Protein AF-A0AA90JY90-F1 (afdb_monomer)

Nearest PDB structures (foldseek):
  8kea-assembly1_f  TM=6.379E-01  e=4.556E-07  unclassified Caudoviricetes
  8v3w-assembly1_N  TM=5.227E-01  e=5.062E-05  Clostridioides difficile
  2n8q-assembly1_A  TM=4.023E-01  e=2.568E+00  Chlamydomonas reinhardtii

Radius of gyration: 28.31 Å; Cα contacts (8 Å, |Δi|>4): 222; chains: 1; bounding box: 69×32×90 Å

Mean predicted aligned error: 8.65 Å

pLDDT: mean 86.58, std 12.92, range [32.75, 97.12]

InterPro domains:
  IPR006521 Tail protein I [PF09684] (36-135)
  IPR011748 Uncharacterised protein family, phage tail-like [TIGR02242] (18-120)

Foldseek 3Di:
DDLDQDPPQFAPDQVLVVDDPVRNPPPVSNVVSRVVRSVCRSVRVCVVCVVLLVQLVRRDLVSLCVLCVVLVNNQFDDDDSQLSSQCSVCSVVLVVQFQHPVSLQVSCCSNPVKHKDKDAQDDDDDDPDPPDDDDPDTQLEIEIEIEHHPDPGDDPVRSVSSCVVRHDPSGHYDYDYDHDDDDPDPDPPDDD

Sequence (192 aa):
MSRQAVPGLPTRHPIGSLLPALYADDDLAQRLTAGLDTVLAPVFATLDSLPAYFDPRLAPADFVDWLAAWVGMDTAPRGPDDLRRATVLRALELYRWRGTRRGIADRLRLTLGVGVRITDCGGASWSASSRAPLAPAPSRELLVRVWPDRVAAVDEAAVRTVVAASCPVHLGWRVEVLTGPPTVDAGPEGSR

Solvent-accessible surface area (backbone atoms only — not comparable to full-atom values): 11564 Å² total; per-residue (Å²): 125,80,98,61,78,61,88,88,50,76,46,95,72,54,52,42,82,72,44,59,76,91,45,50,82,34,67,67,54,35,54,54,30,51,55,49,30,58,72,44,18,53,56,52,54,49,58,75,45,42,69,43,59,77,34,52,92,66,26,47,74,72,52,42,52,54,50,17,50,76,67,72,62,61,69,49,73,91,55,59,68,69,33,51,31,53,34,54,73,40,38,68,66,43,58,78,31,56,57,36,76,64,20,47,45,52,46,44,32,39,53,63,32,33,40,71,49,76,49,69,49,74,75,88,84,87,71,96,53,98,78,61,81,80,75,79,80,57,56,63,45,35,41,39,37,35,18,48,62,78,38,95,68,74,58,64,69,45,51,50,43,49,47,63,77,34,52,52,92,88,52,47,72,50,80,46,84,42,95,45,84,82,74,88,71,87,65,84,80,75,85,126

Secondary structure (DSSP, 8-state):
---SPPTTPPPSS-GGGGS-HHHHT-HHHHHHHHHHHHHHHHHHHHHHTHHHHSSTTTS-HHHHHHHHHHTT---S----HHHHHHHHHTHHHHHHTTTSHHHHHHHHHHHH-EEEEEEE-------SSTTPPPPPPPP-EEEEEEEESSSSS--HHHHHHHHHHHS-TT-EEEEEE-SSPPPS--------

Organism: NCBI:txid2705255

Structure (mmCIF, N/CA/C/O backbone):
data_AF-A0AA90JY90-F1
#
_entry.id   AF-A0AA90JY90-F1
#
loop_
_atom_site.group_PDB
_atom_site.id
_atom_site.type_symbol
_atom_site.label_atom_id
_atom_site.label_alt_id
_atom_site.label_comp_id
_atom_site.label_asym_id
_atom_site.label_entity_id
_atom_site.label_seq_id
_atom_site.pdbx_PDB_ins_code
_atom_site.Cartn_x
_atom_site.Cartn_y
_atom_site.Cartn_z
_atom_site.occupancy
_atom_site.B_iso_or_equiv
_atom_site.auth_seq_id
_atom_site.auth_comp_id
_atom_site.auth_asym_id
_atom_site.auth_atom_id
_atom_site.pdbx_PDB_model_num
ATOM 1 N N . MET A 1 1 ? 13.264 -6.530 -9.856 1.00 50.84 1 MET A N 1
ATOM 2 C CA . MET A 1 1 ? 13.788 -6.164 -11.188 1.00 50.84 1 MET A CA 1
ATOM 3 C C . MET A 1 1 ? 14.941 -5.202 -10.993 1.00 50.84 1 MET A C 1
ATOM 5 O O . MET A 1 1 ? 14.758 -4.218 -10.286 1.00 50.84 1 MET A O 1
ATOM 9 N N . SER A 1 2 ? 16.121 -5.489 -11.541 1.00 56.31 2 SER A N 1
ATOM 10 C CA . SER A 1 2 ? 17.198 -4.500 -11.575 1.00 56.31 2 SER A CA 1
ATOM 11 C C . SER A 1 2 ? 16.852 -3.451 -12.635 1.00 56.31 2 SER A C 1
ATOM 13 O O . SER A 1 2 ? 16.492 -3.789 -13.758 1.00 56.31 2 SER A O 1
ATOM 15 N N . ARG A 1 3 ? 16.946 -2.164 -12.288 1.00 66.62 3 ARG A N 1
ATOM 16 C CA . ARG A 1 3 ? 16.862 -1.044 -13.247 1.00 66.62 3 ARG A CA 1
ATOM 17 C C . ARG A 1 3 ? 18.196 -0.877 -13.984 1.00 66.62 3 ARG A C 1
ATOM 19 O O . ARG A 1 3 ? 18.736 0.219 -14.067 1.00 66.62 3 ARG A O 1
ATOM 26 N N . GLN A 1 4 ? 18.797 -1.991 -14.385 1.00 71.88 4 GLN A N 1
ATOM 27 C CA . GLN A 1 4 ? 20.117 -2.032 -14.999 1.00 71.88 4 GLN A CA 1
ATOM 28 C C . GLN A 1 4 ? 19.982 -2.259 -16.498 1.00 71.88 4 GLN A C 1
ATOM 30 O O . GLN A 1 4 ? 19.031 -2.893 -16.957 1.00 71.88 4 GLN A O 1
ATOM 35 N N . ALA A 1 5 ? 20.953 -1.746 -17.252 1.00 73.38 5 ALA A N 1
ATOM 36 C CA . ALA A 1 5 ? 21.060 -2.039 -18.669 1.00 73.38 5 ALA A CA 1
ATOM 37 C C . ALA A 1 5 ? 21.223 -3.551 -18.868 1.00 73.38 5 ALA A C 1
ATOM 39 O O . ALA A 1 5 ? 22.043 -4.191 -18.207 1.00 73.38 5 ALA A O 1
ATOM 40 N N . VAL A 1 6 ? 20.440 -4.109 -19.786 1.00 80.88 6 VAL A N 1
ATOM 41 C CA . VAL A 1 6 ? 20.585 -5.496 -20.226 1.00 80.88 6 VAL A CA 1
ATOM 42 C C . VAL A 1 6 ? 21.517 -5.485 -21.440 1.00 80.88 6 VAL A C 1
ATOM 44 O O . VAL A 1 6 ? 21.169 -4.860 -22.446 1.00 80.88 6 VAL A O 1
ATOM 47 N N . PRO A 1 7 ? 22.706 -6.117 -21.368 1.00 82.38 7 PRO A N 1
ATOM 48 C CA . PRO A 1 7 ? 23.642 -6.132 -22.486 1.00 82.38 7 PRO A CA 1
ATOM 49 C C . PRO A 1 7 ? 22.993 -6.697 -23.752 1.00 82.38 7 PRO A C 1
ATOM 51 O O . PRO A 1 7 ? 22.373 -7.758 -23.715 1.00 82.38 7 PRO A O 1
ATOM 54 N N . GLY A 1 8 ? 23.140 -5.979 -24.867 1.00 83.00 8 GLY A N 1
ATOM 55 C CA . GLY A 1 8 ? 22.608 -6.402 -26.163 1.00 83.00 8 GLY A CA 1
ATOM 56 C C . GLY A 1 8 ? 21.087 -6.298 -26.311 1.00 83.00 8 GLY A C 1
ATOM 57 O O . GLY A 1 8 ? 20.553 -6.863 -27.260 1.00 83.00 8 GLY A O 1
ATOM 58 N N . LEU A 1 9 ? 20.380 -5.603 -25.410 1.00 82.56 9 LEU A N 1
ATOM 59 C CA . LEU A 1 9 ? 18.942 -5.375 -25.554 1.00 82.56 9 LEU A CA 1
ATOM 60 C C . LEU A 1 9 ? 18.662 -4.463 -26.764 1.00 82.56 9 LEU A C 1
ATOM 62 O O . LEU A 1 9 ? 19.073 -3.300 -26.742 1.00 82.56 9 LEU A O 1
ATOM 66 N N . PRO A 1 10 ? 17.952 -4.943 -27.800 1.00 82.38 10 PRO A N 1
ATOM 67 C CA . PRO A 1 10 ? 17.596 -4.101 -28.931 1.00 82.38 10 PRO A CA 1
ATOM 68 C C . PRO A 1 10 ? 16.500 -3.103 -28.541 1.00 82.38 10 PRO A C 1
ATOM 70 O O . PRO A 1 10 ? 15.573 -3.429 -27.795 1.00 82.38 10 PRO A O 1
ATOM 73 N N . THR A 1 11 ? 16.576 -1.889 -29.086 1.00 87.25 11 THR A N 1
ATOM 74 C CA . THR A 1 11 ? 15.467 -0.930 -29.012 1.00 87.25 11 THR A CA 1
ATOM 75 C C . THR A 1 11 ? 14.295 -1.405 -29.878 1.00 87.25 11 THR A C 1
ATOM 77 O O . THR A 1 11 ? 14.495 -1.948 -30.965 1.00 87.25 11 THR A O 1
ATOM 80 N N . ARG A 1 12 ? 13.053 -1.171 -29.432 1.00 86.19 12 ARG A N 1
ATOM 81 C CA . ARG A 1 12 ? 11.860 -1.338 -30.288 1.00 86.19 12 ARG A CA 1
ATOM 82 C C . ARG A 1 12 ? 11.696 -0.204 -31.299 1.00 86.19 12 ARG A C 1
ATOM 84 O O . ARG A 1 12 ? 10.928 -0.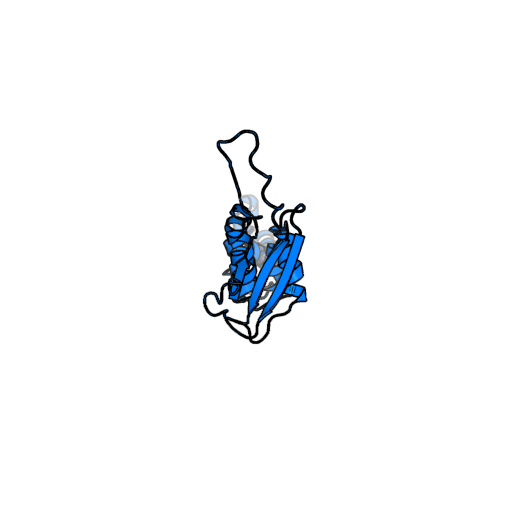342 -32.246 1.00 86.19 12 ARG A O 1
ATOM 91 N N . HIS A 1 13 ? 12.385 0.912 -31.077 1.00 89.31 13 HIS A N 1
ATOM 92 C CA . HIS A 1 13 ? 12.256 2.141 -31.850 1.00 89.31 13 HIS A CA 1
ATOM 93 C C . HIS A 1 13 ? 13.625 2.536 -32.423 1.00 89.31 13 HIS A C 1
ATOM 95 O O . HIS A 1 13 ? 14.255 3.443 -31.880 1.00 89.31 13 HIS A O 1
ATOM 101 N N . PRO A 1 14 ? 14.125 1.834 -33.459 1.00 92.00 14 PRO A N 1
ATOM 102 C CA . PRO A 1 14 ? 15.426 2.135 -34.047 1.00 92.00 14 PRO A CA 1
ATOM 103 C C . PRO A 1 14 ? 15.390 3.463 -34.803 1.00 92.00 14 PRO A C 1
ATOM 105 O O . PRO A 1 14 ? 14.613 3.624 -35.753 1.00 92.00 14 PRO A O 1
ATOM 108 N N . ILE A 1 15 ? 16.258 4.399 -34.414 1.00 94.25 15 ILE A N 1
ATOM 109 C CA . ILE A 1 15 ? 16.302 5.752 -34.988 1.00 94.25 15 ILE A CA 1
ATOM 110 C C . ILE A 1 15 ? 16.629 5.704 -36.484 1.00 94.25 15 ILE A C 1
ATOM 112 O O . ILE A 1 15 ? 16.052 6.470 -37.252 1.00 94.25 15 ILE A O 1
ATOM 116 N N . GLY A 1 16 ? 17.491 4.778 -36.915 1.00 94.06 16 GLY A N 1
ATOM 117 C CA . GLY A 1 16 ? 17.920 4.654 -38.313 1.00 94.06 16 GLY A CA 1
ATOM 118 C C . GLY A 1 16 ? 16.767 4.510 -39.316 1.00 94.06 16 GLY A C 1
ATOM 119 O O . GLY A 1 16 ? 16.817 5.084 -40.401 1.00 94.06 16 GLY A O 1
ATOM 120 N N . SER A 1 17 ? 15.688 3.816 -38.929 1.00 91.50 17 SER A N 1
ATOM 121 C CA . SER A 1 17 ? 14.477 3.648 -39.756 1.00 91.50 17 SER A CA 1
ATOM 122 C C . SER A 1 17 ? 13.549 4.868 -39.784 1.00 91.50 17 SER A C 1
ATOM 124 O O . SER A 1 17 ? 12.633 4.931 -40.600 1.00 91.50 17 SER A O 1
ATOM 126 N N . LEU A 1 18 ? 13.770 5.826 -38.882 1.00 94.12 18 LEU A N 1
ATOM 127 C CA . LEU A 1 18 ? 12.991 7.058 -38.753 1.00 94.12 18 LEU A CA 1
ATOM 128 C C . LEU A 1 18 ? 13.678 8.246 -39.443 1.00 94.12 18 LEU A C 1
ATOM 130 O O . LEU A 1 18 ? 13.146 9.358 -39.431 1.00 94.12 18 LEU A O 1
ATOM 134 N N . LEU A 1 19 ? 14.865 8.033 -40.017 1.00 95.00 19 LEU A N 1
ATOM 135 C CA . LEU A 1 19 ? 15.603 9.073 -40.715 1.00 95.00 19 LEU A CA 1
ATOM 136 C C . LEU A 1 19 ? 14.932 9.434 -42.053 1.00 95.00 19 LEU A C 1
ATOM 138 O O . LEU A 1 19 ? 14.352 8.574 -42.719 1.00 95.00 19 LEU A O 1
ATOM 142 N N . PRO A 1 20 ? 15.041 10.698 -42.497 1.00 95.50 20 PRO A N 1
ATOM 143 C CA . PRO A 1 20 ? 14.672 11.080 -43.855 1.00 95.50 20 PRO A CA 1
ATOM 144 C C . PRO A 1 20 ? 15.408 10.240 -44.906 1.00 95.50 20 PRO A C 1
ATOM 146 O O . PRO A 1 20 ? 16.553 9.848 -44.691 1.00 95.50 20 PRO A O 1
ATOM 149 N N . ALA A 1 21 ? 14.794 10.059 -46.080 1.00 92.88 21 ALA A N 1
ATOM 150 C CA . ALA A 1 21 ? 15.332 9.216 -47.156 1.00 92.88 21 ALA A CA 1
ATOM 151 C C . ALA A 1 21 ? 16.790 9.543 -47.541 1.00 92.88 21 ALA A C 1
ATOM 153 O O . ALA A 1 21 ? 17.552 8.637 -47.849 1.00 92.88 21 ALA A O 1
ATOM 154 N N . LEU A 1 22 ? 17.201 10.816 -47.450 1.00 93.19 22 LEU A N 1
ATOM 155 C CA . LEU A 1 22 ? 18.579 11.252 -47.714 1.00 93.19 22 LEU A CA 1
ATOM 156 C C . LEU A 1 22 ? 19.628 10.557 -46.824 1.00 93.19 22 LEU A C 1
ATOM 158 O O . LEU A 1 22 ? 20.765 10.393 -47.249 1.00 93.19 22 LEU A O 1
ATOM 162 N N . TYR A 1 23 ? 19.257 10.175 -45.602 1.00 93.31 23 TYR A N 1
ATOM 163 C CA . TYR A 1 23 ? 20.148 9.556 -44.616 1.00 93.31 23 TYR A CA 1
ATOM 164 C C . TYR A 1 23 ? 19.846 8.072 -44.384 1.00 93.31 23 TYR A C 1
ATOM 166 O O . TYR A 1 23 ? 20.576 7.409 -43.654 1.00 93.31 23 TYR A O 1
ATOM 174 N N . ALA A 1 24 ? 18.769 7.547 -44.974 1.00 90.00 24 ALA A N 1
ATOM 175 C CA . ALA A 1 24 ? 18.341 6.169 -44.761 1.00 90.00 24 ALA A CA 1
ATOM 176 C C . ALA A 1 24 ? 19.374 5.161 -45.295 1.00 90.00 24 ALA A C 1
ATOM 178 O O . ALA A 1 24 ? 19.652 4.172 -44.621 1.00 90.00 24 ALA A O 1
ATOM 179 N N . ASP A 1 25 ? 19.996 5.463 -46.437 1.00 89.44 25 ASP A N 1
ATOM 180 C CA . ASP A 1 25 ? 20.988 4.598 -47.090 1.00 89.44 25 ASP A CA 1
ATOM 181 C C . ASP A 1 25 ? 22.449 4.934 -46.710 1.00 89.44 25 ASP A C 1
ATOM 183 O O . ASP A 1 25 ? 23.382 4.313 -47.220 1.00 89.44 25 ASP A O 1
ATOM 187 N N . ASP A 1 26 ? 22.680 5.915 -45.826 1.00 96.38 26 ASP A N 1
ATOM 188 C CA . ASP A 1 26 ? 24.030 6.334 -45.422 1.00 96.38 26 ASP A CA 1
ATOM 189 C C . ASP A 1 26 ? 24.583 5.458 -44.278 1.00 96.38 26 ASP A C 1
ATOM 191 O O . ASP A 1 26 ? 24.039 5.435 -43.171 1.00 96.38 26 ASP A O 1
ATOM 195 N N . ASP A 1 27 ? 25.693 4.746 -44.526 1.00 95.38 27 ASP A N 1
ATOM 196 C CA . ASP A 1 27 ? 26.309 3.820 -43.554 1.00 95.38 27 ASP A CA 1
ATOM 197 C C . ASP A 1 27 ? 26.730 4.513 -42.249 1.00 95.38 27 ASP A C 1
ATOM 199 O O . ASP A 1 27 ? 26.535 3.974 -41.154 1.00 95.38 27 ASP A O 1
ATOM 203 N N . LEU A 1 28 ? 27.292 5.722 -42.343 1.00 96.06 28 LEU A N 1
ATOM 204 C CA . LEU A 1 28 ? 27.747 6.460 -41.170 1.00 96.06 28 LEU A CA 1
ATOM 205 C C . LEU A 1 28 ? 26.553 6.883 -40.313 1.00 96.06 28 LEU A C 1
ATOM 207 O O . LEU A 1 28 ? 26.597 6.709 -39.093 1.00 96.06 28 LEU A O 1
ATOM 211 N N . ALA A 1 29 ? 25.496 7.404 -40.936 1.00 96.00 29 ALA A N 1
ATOM 212 C CA . ALA A 1 29 ? 24.265 7.785 -40.263 1.00 96.00 29 ALA A CA 1
ATOM 213 C C . ALA A 1 29 ? 23.645 6.580 -39.547 1.00 96.00 29 ALA A C 1
ATOM 215 O O . ALA A 1 29 ? 23.383 6.668 -38.347 1.00 96.00 29 ALA A O 1
ATOM 216 N N . GLN A 1 30 ? 23.514 5.438 -40.233 1.00 95.88 30 GLN A N 1
ATOM 217 C CA . GLN A 1 30 ? 22.957 4.213 -39.653 1.00 95.88 30 GLN A CA 1
ATOM 218 C C . GLN A 1 30 ? 23.772 3.725 -38.451 1.00 95.88 30 GLN A C 1
ATOM 220 O O . GLN A 1 30 ? 23.215 3.478 -37.376 1.00 95.88 30 GLN A O 1
ATOM 225 N N . ARG A 1 31 ? 25.102 3.646 -38.579 1.00 95.06 31 ARG A N 1
ATOM 226 C CA . ARG A 1 31 ? 25.986 3.203 -37.488 1.00 95.06 31 ARG A CA 1
ATOM 227 C C . ARG A 1 31 ? 26.003 4.172 -36.309 1.00 95.06 31 ARG A C 1
ATOM 229 O O . ARG A 1 31 ? 26.026 3.724 -35.162 1.00 95.06 31 ARG A O 1
ATOM 236 N N . LEU A 1 32 ? 25.967 5.480 -36.569 1.00 95.44 32 LEU A N 1
ATOM 237 C CA . LEU A 1 32 ? 25.854 6.500 -35.527 1.00 95.44 32 LEU A CA 1
ATOM 238 C C . LEU A 1 32 ? 24.542 6.330 -34.753 1.00 95.44 32 LEU A C 1
ATOM 240 O O . LEU A 1 32 ? 24.559 6.270 -33.522 1.00 95.44 32 LEU A O 1
ATOM 244 N N . THR A 1 33 ? 23.418 6.195 -35.460 1.00 95.62 33 THR A N 1
ATOM 245 C CA . THR A 1 33 ? 22.108 6.009 -34.826 1.00 95.62 33 THR A CA 1
ATOM 246 C C . THR A 1 33 ? 21.989 4.681 -34.088 1.00 95.62 33 THR A C 1
ATOM 248 O O . THR A 1 33 ? 21.433 4.665 -32.997 1.00 95.62 33 THR A O 1
ATOM 251 N N . ALA A 1 34 ? 22.605 3.603 -34.581 1.00 93.19 34 ALA A N 1
ATOM 252 C CA . ALA A 1 34 ? 22.647 2.318 -33.880 1.00 93.19 34 ALA A CA 1
ATOM 253 C C . ALA A 1 34 ? 23.408 2.402 -32.538 1.00 93.19 34 ALA A C 1
ATOM 255 O O . ALA A 1 34 ? 23.040 1.761 -31.547 1.00 93.19 34 ALA A O 1
ATOM 256 N N . GLY A 1 35 ? 24.455 3.233 -32.474 1.00 92.12 35 GLY A N 1
ATOM 257 C CA . GLY A 1 35 ? 25.134 3.555 -31.218 1.00 92.12 35 GLY A CA 1
ATOM 258 C C . GLY A 1 35 ? 24.208 4.265 -30.224 1.00 92.12 35 GLY A C 1
ATOM 259 O O . GLY A 1 35 ? 24.158 3.890 -29.052 1.00 92.12 35 GLY A O 1
ATOM 260 N N . LEU A 1 36 ? 23.424 5.242 -30.693 1.00 93.00 36 LEU A N 1
ATOM 261 C CA . LEU A 1 36 ? 22.425 5.940 -29.872 1.00 93.00 36 LEU A CA 1
ATOM 262 C C . LEU A 1 36 ? 21.295 5.006 -29.416 1.00 93.00 36 LEU A C 1
ATOM 264 O O . LEU A 1 36 ? 20.899 5.051 -28.253 1.00 93.00 36 LEU A O 1
ATOM 268 N N . ASP A 1 37 ? 20.830 4.120 -30.294 1.00 93.00 37 ASP A N 1
ATOM 269 C CA . ASP A 1 37 ? 19.815 3.108 -29.996 1.00 93.00 37 ASP A CA 1
ATOM 270 C C . ASP A 1 37 ? 20.250 2.196 -28.839 1.00 93.00 37 ASP A C 1
ATOM 272 O O . ASP A 1 37 ? 19.448 1.884 -27.958 1.00 93.00 37 ASP A O 1
ATOM 276 N N . THR A 1 38 ? 21.537 1.837 -28.780 1.00 90.50 38 THR A N 1
ATOM 277 C CA . THR A 1 38 ? 22.114 1.056 -27.672 1.00 90.50 38 THR A CA 1
ATOM 278 C C . THR A 1 38 ? 22.044 1.814 -26.341 1.00 90.50 38 THR A C 1
ATOM 280 O O . THR A 1 38 ? 21.735 1.228 -25.304 1.00 90.50 38 THR A O 1
ATOM 283 N N . VAL A 1 39 ? 22.303 3.126 -26.359 1.00 89.50 39 VAL A N 1
ATOM 284 C CA . VAL A 1 39 ? 22.248 3.985 -25.162 1.00 89.50 39 VAL A CA 1
ATOM 285 C C . VAL A 1 39 ? 20.806 4.215 -24.700 1.00 89.50 39 VAL A C 1
ATOM 287 O O . VAL A 1 39 ? 20.548 4.260 -23.497 1.00 89.50 39 VAL A O 1
ATOM 290 N N . LEU A 1 40 ? 19.859 4.347 -25.633 1.00 89.94 40 LEU A N 1
ATOM 291 C CA . LEU A 1 40 ? 18.451 4.630 -25.336 1.00 89.94 40 LEU A CA 1
ATOM 292 C C . LEU A 1 40 ? 17.620 3.382 -25.019 1.00 89.94 40 LEU A C 1
ATOM 294 O O . LEU A 1 40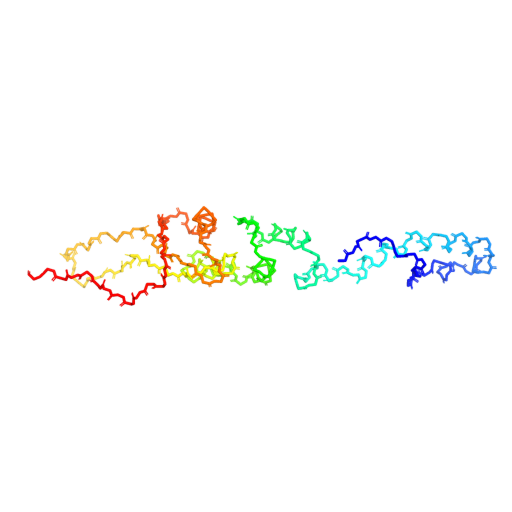 ? 16.595 3.502 -24.344 1.00 89.94 40 LEU A O 1
ATOM 298 N N . ALA A 1 41 ? 18.042 2.186 -25.442 1.00 89.44 41 ALA A N 1
ATOM 299 C CA . ALA A 1 41 ? 17.296 0.947 -25.214 1.00 89.44 41 ALA A CA 1
ATOM 300 C C . ALA A 1 41 ? 16.874 0.724 -23.741 1.00 89.44 41 ALA A C 1
ATOM 302 O O . ALA A 1 41 ? 15.707 0.393 -23.514 1.00 89.44 41 ALA A O 1
ATOM 303 N N . PRO A 1 42 ? 17.719 0.969 -22.713 1.00 87.75 42 PRO A N 1
ATOM 304 C CA . PRO A 1 42 ? 17.300 0.855 -21.312 1.00 87.75 42 PRO A CA 1
ATOM 305 C C . PRO A 1 42 ? 16.215 1.864 -20.900 1.00 87.75 42 PRO A C 1
ATOM 307 O O . PRO A 1 42 ? 15.379 1.556 -20.046 1.00 87.75 42 PRO A O 1
ATOM 310 N N . VAL A 1 43 ? 16.204 3.059 -21.504 1.00 89.00 43 VAL A N 1
ATOM 311 C CA . VAL A 1 43 ? 15.176 4.083 -21.253 1.00 89.00 43 VAL A CA 1
ATOM 312 C C . VAL A 1 43 ? 13.837 3.602 -21.797 1.00 89.00 43 VAL A C 1
ATOM 314 O O . VAL A 1 43 ? 12.861 3.569 -21.050 1.00 89.00 43 VAL A O 1
ATOM 317 N N . PHE A 1 44 ? 13.795 3.145 -23.052 1.00 90.12 44 PHE A N 1
ATOM 318 C CA . PHE A 1 44 ? 12.574 2.587 -23.640 1.00 90.12 44 PHE A CA 1
ATOM 319 C C . PHE A 1 44 ? 12.086 1.352 -22.888 1.00 90.12 44 PHE A C 1
ATOM 321 O O . PHE A 1 44 ? 10.905 1.262 -22.583 1.00 90.12 44 PHE A O 1
ATOM 328 N N . ALA A 1 45 ? 12.983 0.453 -22.477 1.00 88.19 45 ALA A N 1
ATOM 329 C CA . ALA A 1 45 ? 12.610 -0.703 -21.663 1.00 88.19 45 ALA A CA 1
ATOM 330 C C . ALA A 1 45 ? 11.984 -0.303 -20.313 1.00 88.19 45 ALA A C 1
ATOM 332 O O . ALA A 1 45 ? 11.043 -0.946 -19.841 1.00 88.19 45 ALA A O 1
ATOM 333 N N . THR A 1 46 ? 12.480 0.776 -19.698 1.00 87.12 46 THR A N 1
ATOM 334 C CA . THR A 1 46 ? 11.902 1.331 -18.465 1.00 87.12 46 THR A CA 1
ATOM 335 C C . THR A 1 46 ? 10.517 1.922 -18.722 1.00 87.12 46 THR A C 1
ATOM 337 O O . THR A 1 46 ? 9.599 1.657 -17.947 1.00 87.12 46 THR A O 1
ATOM 340 N N . LEU A 1 47 ? 10.348 2.678 -19.810 1.00 90.19 47 LEU A N 1
ATOM 341 C CA . LEU A 1 47 ? 9.064 3.271 -20.198 1.00 90.19 47 LEU A CA 1
ATOM 342 C C . LEU A 1 47 ? 8.022 2.205 -20.566 1.00 90.19 47 LEU A C 1
ATOM 344 O O . LEU A 1 47 ? 6.895 2.273 -20.084 1.00 90.19 47 LEU A O 1
ATOM 348 N N . ASP A 1 48 ? 8.411 1.176 -21.319 1.00 89.31 48 ASP A N 1
ATOM 349 C CA . ASP A 1 48 ? 7.566 0.021 -21.650 1.00 89.31 48 ASP A CA 1
ATOM 350 C C . ASP A 1 48 ? 7.103 -0.721 -20.388 1.00 89.31 48 ASP A C 1
ATOM 352 O O . ASP A 1 48 ? 6.000 -1.266 -20.333 1.00 89.31 48 ASP A O 1
ATOM 356 N N . SER A 1 49 ? 7.943 -0.729 -19.350 1.00 89.94 49 SER A N 1
ATOM 357 C CA . SER A 1 49 ? 7.643 -1.360 -18.062 1.00 89.94 49 SER A CA 1
ATOM 358 C C . SER A 1 49 ? 6.904 -0.434 -17.093 1.00 89.94 49 SER A C 1
ATOM 360 O O . SER A 1 49 ? 6.477 -0.889 -16.032 1.00 89.94 49 SER A O 1
ATOM 362 N N . LEU A 1 50 ? 6.738 0.852 -17.417 1.00 92.19 50 LEU A N 1
ATOM 363 C CA . LEU A 1 50 ? 6.194 1.860 -16.507 1.00 92.19 50 LEU A CA 1
ATOM 364 C C . LEU A 1 50 ? 4.802 1.502 -15.951 1.00 92.19 50 LEU A C 1
ATOM 366 O O . LEU A 1 50 ? 4.602 1.679 -14.749 1.00 92.19 50 LEU A O 1
ATOM 370 N N . PRO A 1 51 ? 3.853 0.933 -16.724 1.00 93.75 51 PRO A N 1
ATOM 371 C CA . PRO A 1 51 ? 2.570 0.505 -16.164 1.00 93.75 51 PRO A CA 1
ATOM 372 C C . PRO A 1 51 ? 2.709 -0.504 -15.013 1.00 93.75 51 PRO A C 1
ATOM 374 O O . PRO A 1 51 ? 1.941 -0.449 -14.055 1.00 93.75 51 PRO A O 1
ATOM 377 N N . ALA A 1 52 ? 3.721 -1.379 -15.050 1.00 93.31 52 ALA A N 1
ATOM 378 C CA . ALA A 1 52 ? 3.971 -2.357 -13.989 1.00 93.31 52 ALA A CA 1
ATOM 379 C C . ALA A 1 52 ? 4.458 -1.708 -12.683 1.00 93.31 52 ALA A C 1
ATOM 381 O O . ALA A 1 52 ? 4.252 -2.265 -11.607 1.00 93.31 52 ALA A O 1
ATOM 382 N N . TYR A 1 53 ? 5.059 -0.518 -12.751 1.00 91.94 53 TYR A N 1
ATOM 383 C CA . TYR A 1 53 ? 5.448 0.239 -11.563 1.00 91.94 53 TYR A CA 1
ATOM 384 C C . TYR A 1 53 ? 4.238 0.820 -10.825 1.00 91.94 53 TYR A C 1
ATOM 386 O O . TYR A 1 53 ? 4.305 0.977 -9.612 1.00 91.94 53 TYR A O 1
ATOM 394 N N . PHE A 1 54 ? 3.121 1.083 -11.512 1.00 92.62 54 PHE A N 1
ATOM 395 C CA . PHE A 1 54 ? 1.887 1.574 -10.888 1.00 92.62 54 PHE A CA 1
ATOM 396 C C . PHE A 1 54 ? 0.967 0.466 -10.360 1.00 92.62 54 PHE A C 1
ATOM 398 O O . PHE A 1 54 ? -0.015 0.772 -9.687 1.00 92.62 54 PHE A O 1
ATOM 405 N N . ASP A 1 55 ? 1.278 -0.807 -10.623 1.00 93.75 55 ASP A N 1
ATOM 406 C CA . ASP A 1 55 ? 0.593 -1.941 -10.006 1.00 93.75 55 ASP A CA 1
ATOM 407 C C . ASP A 1 55 ? 1.405 -2.451 -8.803 1.00 93.75 55 ASP A C 1
ATOM 409 O O . ASP A 1 55 ? 2.446 -3.088 -8.995 1.00 93.75 55 ASP A O 1
ATOM 413 N N . PRO A 1 56 ? 0.944 -2.259 -7.551 1.00 93.62 56 PRO A N 1
ATOM 414 C CA . PRO A 1 56 ? 1.652 -2.750 -6.373 1.00 93.62 56 PRO A CA 1
ATOM 415 C C . PRO A 1 56 ? 1.828 -4.271 -6.330 1.00 93.62 56 PRO A C 1
ATOM 417 O O . PRO A 1 56 ? 2.548 -4.750 -5.464 1.00 93.62 56 PRO A O 1
ATOM 420 N N . ARG A 1 57 ? 1.199 -5.060 -7.209 1.00 93.94 57 ARG A N 1
ATOM 421 C CA . ARG A 1 57 ? 1.466 -6.506 -7.339 1.00 93.94 57 ARG A CA 1
ATOM 422 C C . ARG A 1 57 ? 2.731 -6.803 -8.143 1.00 93.94 57 ARG A C 1
ATOM 424 O O . ARG A 1 57 ? 3.330 -7.853 -7.953 1.00 93.94 57 ARG A O 1
ATOM 431 N N . LEU A 1 58 ? 3.124 -5.892 -9.030 1.00 93.69 58 LEU A N 1
ATOM 432 C CA . LEU A 1 58 ? 4.238 -6.061 -9.968 1.00 93.69 58 LEU A CA 1
ATOM 433 C C . LEU A 1 58 ? 5.427 -5.155 -9.629 1.00 93.69 58 LEU A C 1
ATOM 435 O O . LEU A 1 58 ? 6.573 -5.487 -9.933 1.00 93.69 58 LEU A O 1
ATOM 439 N N . ALA A 1 59 ? 5.161 -4.025 -8.977 1.00 92.50 59 ALA A N 1
ATOM 440 C CA . ALA A 1 59 ? 6.161 -3.019 -8.673 1.00 92.50 59 ALA A CA 1
ATOM 441 C C . ALA A 1 59 ? 7.295 -3.566 -7.776 1.00 92.50 59 ALA A C 1
ATOM 443 O O . ALA A 1 59 ? 7.054 -4.361 -6.858 1.00 92.50 59 ALA A O 1
ATOM 444 N N . PRO A 1 60 ? 8.546 -3.120 -7.973 1.00 90.56 60 PRO A N 1
ATOM 445 C CA . PRO A 1 60 ? 9.631 -3.351 -7.022 1.00 90.56 60 PRO A CA 1
ATOM 446 C C . PRO A 1 60 ? 9.289 -2.859 -5.603 1.00 90.56 60 PRO A C 1
ATOM 448 O O . PRO A 1 60 ? 8.573 -1.873 -5.443 1.00 90.56 60 PRO A O 1
ATOM 451 N N . ALA A 1 61 ? 9.801 -3.534 -4.568 1.00 89.69 61 ALA A N 1
ATOM 452 C CA . ALA A 1 61 ? 9.439 -3.250 -3.173 1.00 89.69 61 ALA A CA 1
ATOM 453 C C . ALA A 1 61 ? 9.779 -1.815 -2.724 1.00 89.69 61 ALA A C 1
ATOM 455 O O . ALA A 1 61 ? 9.038 -1.233 -1.938 1.00 89.69 61 ALA A O 1
ATOM 456 N N . ASP A 1 62 ? 10.858 -1.227 -3.243 1.00 89.56 62 ASP A N 1
ATOM 457 C CA . ASP A 1 62 ? 11.231 0.174 -3.016 1.00 89.56 62 ASP A CA 1
ATOM 458 C C . ASP A 1 62 ? 10.234 1.150 -3.661 1.00 89.56 62 ASP A C 1
ATOM 460 O O . ASP A 1 62 ? 9.901 2.184 -3.087 1.00 89.56 62 ASP A O 1
ATOM 464 N N . PHE A 1 63 ? 9.704 0.808 -4.837 1.00 91.75 63 PHE A N 1
ATOM 465 C CA . PHE A 1 63 ? 8.714 1.638 -5.516 1.00 91.75 63 PHE A CA 1
ATOM 466 C C . PHE A 1 63 ? 7.334 1.552 -4.855 1.00 91.75 63 PHE A C 1
ATOM 468 O O . PHE A 1 63 ? 6.603 2.538 -4.832 1.00 91.75 63 PHE A O 1
ATOM 475 N N . VAL A 1 64 ? 6.991 0.407 -4.256 1.00 93.25 64 VAL A N 1
ATOM 476 C CA . VAL A 1 64 ? 5.780 0.275 -3.427 1.00 93.25 64 VAL A CA 1
ATOM 477 C C . VAL A 1 64 ? 5.822 1.239 -2.237 1.00 93.25 64 VAL A C 1
ATOM 479 O O . VAL A 1 64 ? 4.793 1.826 -1.917 1.00 93.25 64 VAL A O 1
ATOM 482 N N . ASP A 1 65 ? 6.989 1.458 -1.620 1.00 90.44 65 ASP A N 1
ATOM 483 C CA . ASP A 1 65 ? 7.137 2.460 -0.549 1.00 90.44 65 ASP A CA 1
ATOM 484 C C . ASP A 1 65 ? 6.893 3.882 -1.066 1.00 90.44 65 ASP A C 1
ATOM 486 O O . ASP A 1 65 ? 6.198 4.671 -0.423 1.00 90.44 65 ASP A O 1
ATOM 490 N N . TRP A 1 66 ? 7.410 4.203 -2.253 1.00 92.44 66 TRP A N 1
ATOM 491 C CA . TRP A 1 66 ? 7.150 5.495 -2.886 1.00 92.44 66 TRP A CA 1
ATOM 492 C C . TRP A 1 66 ? 5.659 5.688 -3.210 1.00 92.44 66 TRP A C 1
ATOM 494 O O . TRP A 1 66 ? 5.089 6.733 -2.895 1.00 92.44 66 TRP A O 1
ATOM 504 N N . LEU A 1 67 ? 4.997 4.661 -3.758 1.00 94.38 67 LEU A N 1
ATOM 505 C CA . LEU A 1 67 ? 3.551 4.680 -3.985 1.00 94.38 67 LEU A CA 1
ATOM 506 C C . LEU A 1 67 ? 2.776 4.856 -2.679 1.00 94.38 67 LEU A C 1
ATOM 508 O O . LEU A 1 67 ? 1.819 5.625 -2.648 1.00 94.38 67 LEU A O 1
ATOM 512 N N . ALA A 1 68 ? 3.186 4.178 -1.603 1.00 92.38 68 ALA A N 1
ATOM 513 C CA . ALA A 1 68 ? 2.550 4.294 -0.296 1.00 92.38 68 ALA A CA 1
ATOM 514 C C . ALA A 1 68 ? 2.582 5.736 0.222 1.00 92.38 68 ALA A C 1
ATOM 516 O O . ALA A 1 68 ? 1.549 6.223 0.675 1.00 92.38 68 ALA A O 1
ATOM 517 N N . ALA A 1 69 ? 3.711 6.438 0.093 1.00 92.50 69 ALA A N 1
ATOM 518 C CA . ALA A 1 69 ? 3.797 7.859 0.431 1.00 92.50 69 ALA A CA 1
ATOM 519 C C . ALA A 1 69 ? 2.872 8.712 -0.451 1.00 92.50 69 ALA A C 1
ATOM 521 O O . ALA A 1 69 ? 2.163 9.584 0.049 1.00 92.50 69 ALA A O 1
ATOM 522 N N . TRP A 1 70 ? 2.803 8.416 -1.753 1.00 93.00 70 TRP A N 1
ATOM 523 C CA . TRP A 1 70 ? 1.937 9.141 -2.686 1.00 93.00 70 TRP A CA 1
ATOM 524 C C . TRP A 1 70 ? 0.449 9.017 -2.334 1.00 93.00 70 TRP A C 1
ATOM 526 O O . TRP A 1 70 ? -0.308 9.979 -2.454 1.00 93.00 70 TRP A O 1
ATOM 536 N N . VAL A 1 71 ? 0.034 7.848 -1.839 1.00 92.00 71 VAL A N 1
ATOM 537 C CA . VAL A 1 71 ? -1.340 7.597 -1.390 1.00 92.00 71 VAL A CA 1
ATOM 538 C C . VAL A 1 71 ? -1.542 7.791 0.118 1.00 92.00 71 VAL A C 1
ATOM 540 O O . VAL A 1 71 ? -2.587 7.394 0.620 1.00 92.00 71 VAL A O 1
ATOM 543 N N . GLY A 1 72 ? -0.603 8.372 0.873 1.00 89.38 72 GLY A N 1
ATOM 544 C CA . GLY A 1 72 ? -0.748 8.638 2.320 1.00 89.38 72 GLY A CA 1
ATOM 545 C C . GLY A 1 72 ? -0.894 7.385 3.208 1.00 89.38 72 GLY A C 1
ATOM 546 O O . GLY A 1 72 ? -1.633 7.372 4.203 1.00 89.38 72 GLY A O 1
ATOM 547 N N . MET A 1 73 ? -0.237 6.294 2.815 1.00 89.31 73 MET A N 1
ATOM 548 C CA . MET A 1 73 ? -0.200 5.004 3.517 1.00 89.31 73 MET A CA 1
ATOM 549 C C . MET A 1 73 ? 1.173 4.703 4.147 1.00 89.31 73 MET A C 1
ATOM 551 O O . MET A 1 73 ? 1.411 3.587 4.595 1.00 89.31 73 MET A O 1
ATOM 555 N N . ASP A 1 74 ? 2.060 5.691 4.223 1.00 81.56 74 ASP A N 1
ATOM 556 C CA . ASP A 1 74 ? 3.410 5.646 4.806 1.00 81.56 74 ASP A CA 1
ATOM 557 C C . ASP A 1 74 ? 3.433 5.785 6.342 1.00 81.56 74 ASP A C 1
ATOM 559 O O . ASP A 1 74 ? 4.487 5.829 6.970 1.00 81.56 74 ASP A O 1
ATOM 563 N N . THR A 1 75 ? 2.258 5.824 6.969 1.00 69.12 75 THR A N 1
ATOM 564 C CA . THR A 1 75 ? 2.086 6.137 8.393 1.00 69.12 75 THR A CA 1
ATOM 565 C C . THR A 1 75 ? 2.532 5.033 9.358 1.00 69.12 75 THR A C 1
ATOM 567 O O . THR A 1 75 ? 2.507 5.254 10.561 1.00 69.12 75 THR A O 1
ATOM 570 N N . ALA A 1 76 ? 2.871 3.830 8.892 1.00 66.31 76 ALA A N 1
ATOM 571 C CA . ALA A 1 76 ? 3.226 2.702 9.760 1.00 66.31 76 ALA A CA 1
ATOM 572 C C . ALA A 1 76 ? 4.664 2.217 9.510 1.00 66.31 76 ALA A C 1
ATOM 574 O O . ALA A 1 76 ? 5.149 2.327 8.381 1.00 66.31 76 ALA A O 1
ATOM 575 N N . PRO A 1 77 ? 5.339 1.638 10.527 1.00 69.19 77 PRO A N 1
ATOM 576 C CA . PRO A 1 77 ? 6.615 0.954 10.336 1.00 69.19 77 PRO A CA 1
ATOM 577 C C . PRO A 1 77 ? 6.523 -0.092 9.222 1.00 69.19 77 PRO A C 1
ATOM 579 O O . PRO A 1 77 ? 5.465 -0.690 9.012 1.00 69.19 77 PRO A O 1
ATOM 582 N N . ARG A 1 78 ? 7.636 -0.326 8.513 1.00 72.62 78 ARG A N 1
ATOM 583 C CA . ARG A 1 78 ? 7.688 -1.286 7.400 1.00 72.62 78 ARG A CA 1
ATOM 584 C C . ARG A 1 78 ? 7.302 -2.685 7.887 1.00 72.62 78 ARG A C 1
ATOM 586 O O . ARG A 1 78 ? 8.112 -3.386 8.487 1.00 72.62 78 ARG A O 1
ATOM 593 N N . GLY A 1 79 ? 6.059 -3.071 7.618 1.00 75.62 79 GLY A N 1
ATOM 594 C CA . GLY A 1 79 ? 5.560 -4.422 7.835 1.00 75.62 79 GLY A CA 1
ATOM 595 C C . GLY A 1 79 ? 5.983 -5.390 6.720 1.00 75.62 79 GLY A C 1
ATOM 596 O O . GLY A 1 79 ? 6.714 -5.007 5.800 1.00 75.62 79 GLY A O 1
ATOM 597 N N . PRO A 1 80 ? 5.495 -6.641 6.773 1.00 85.56 80 PRO A N 1
ATOM 598 C CA . PRO A 1 80 ? 5.634 -7.616 5.692 1.00 85.56 80 PRO A CA 1
ATOM 599 C C . PRO A 1 80 ? 5.255 -7.038 4.317 1.00 85.56 80 PRO A C 1
ATOM 601 O O . PRO A 1 80 ? 4.284 -6.284 4.203 1.00 85.56 80 PRO A O 1
ATOM 604 N N . ASP A 1 81 ? 5.999 -7.407 3.267 1.00 87.88 81 ASP A N 1
ATOM 605 C CA . ASP A 1 81 ? 5.823 -6.865 1.906 1.00 87.88 81 ASP A CA 1
ATOM 606 C C . ASP A 1 81 ? 4.392 -7.069 1.380 1.00 87.88 81 ASP A C 1
ATOM 608 O O . ASP A 1 81 ? 3.795 -6.147 0.827 1.00 87.88 81 ASP A O 1
ATOM 612 N N . ASP A 1 82 ? 3.792 -8.227 1.659 1.00 90.06 82 ASP A N 1
ATOM 613 C CA . ASP A 1 82 ? 2.422 -8.548 1.245 1.00 90.06 82 ASP A CA 1
ATOM 614 C C . ASP A 1 82 ? 1.382 -7.599 1.858 1.00 90.06 82 ASP A C 1
ATOM 616 O O . ASP A 1 82 ? 0.462 -7.145 1.173 1.00 90.06 82 ASP A O 1
ATOM 620 N N . LEU A 1 83 ? 1.540 -7.250 3.141 1.00 88.81 83 LEU A N 1
ATOM 621 C CA . LEU A 1 83 ? 0.651 -6.311 3.834 1.00 88.81 83 LEU A CA 1
ATOM 622 C C . LEU A 1 83 ? 0.833 -4.887 3.305 1.00 88.81 83 LEU A C 1
ATOM 624 O O . LEU A 1 83 ? -0.153 -4.175 3.096 1.00 88.81 83 LEU A O 1
ATOM 628 N N . ARG A 1 84 ? 2.077 -4.486 3.012 1.00 90.31 84 ARG A N 1
ATOM 629 C CA . ARG A 1 84 ? 2.383 -3.195 2.375 1.00 90.31 84 ARG A CA 1
ATOM 630 C C . ARG A 1 84 ? 1.707 -3.088 1.008 1.00 90.31 84 ARG A C 1
ATOM 632 O O . ARG A 1 84 ? 0.953 -2.143 0.773 1.00 90.31 84 ARG A O 1
ATOM 639 N N . ARG A 1 85 ? 1.881 -4.085 0.136 1.00 93.50 85 ARG A N 1
ATOM 640 C CA . ARG A 1 85 ? 1.246 -4.125 -1.195 1.00 93.50 85 ARG A CA 1
ATOM 641 C C . ARG A 1 85 ? -0.275 -4.113 -1.104 1.00 93.50 85 ARG A C 1
ATOM 643 O O . ARG A 1 85 ? -0.918 -3.319 -1.788 1.00 93.50 85 ARG A O 1
ATOM 650 N N . ALA A 1 86 ? -0.855 -4.938 -0.232 1.00 92.75 86 ALA A N 1
ATOM 651 C CA . ALA A 1 86 ? -2.301 -4.984 -0.017 1.00 92.75 86 ALA A CA 1
ATOM 652 C C . ALA A 1 86 ? -2.858 -3.642 0.483 1.00 92.75 86 ALA A C 1
ATOM 654 O O . ALA A 1 86 ? -3.931 -3.217 0.055 1.00 92.75 86 ALA A O 1
ATOM 655 N N . THR A 1 87 ? -2.116 -2.956 1.353 1.00 92.56 87 THR A N 1
ATOM 656 C CA . THR A 1 87 ? -2.479 -1.634 1.871 1.00 92.56 87 THR A CA 1
ATOM 657 C C . THR A 1 87 ? -2.517 -0.589 0.754 1.00 92.56 87 THR A C 1
ATOM 659 O O . THR A 1 87 ? -3.502 0.141 0.645 1.00 92.56 87 THR A O 1
ATOM 662 N N . VAL A 1 88 ? -1.497 -0.544 -0.112 1.00 94.44 88 VAL A N 1
ATOM 663 C CA . VAL A 1 88 ? -1.453 0.390 -1.253 1.00 94.44 88 VAL A CA 1
ATOM 664 C C . VAL A 1 88 ? -2.559 0.080 -2.265 1.00 94.44 88 VAL A C 1
ATOM 666 O O . VAL A 1 88 ? -3.278 0.988 -2.675 1.00 94.44 88 VAL A O 1
ATOM 669 N N . LEU A 1 89 ? -2.771 -1.199 -2.605 1.00 95.00 89 LEU A N 1
ATOM 670 C CA . LEU A 1 89 ? -3.842 -1.629 -3.518 1.00 95.00 89 LEU A CA 1
ATOM 671 C C . LEU A 1 89 ? -5.232 -1.180 -3.055 1.00 95.00 89 LEU A C 1
ATOM 673 O O . LEU A 1 89 ? -6.089 -0.862 -3.875 1.00 95.00 89 LEU A O 1
ATOM 677 N N . ARG A 1 90 ? -5.463 -1.162 -1.738 1.00 93.69 90 ARG A N 1
ATOM 678 C CA . ARG A 1 90 ? -6.766 -0.856 -1.134 1.00 93.69 90 ARG A CA 1
ATOM 679 C C . ARG A 1 90 ? -6.853 0.555 -0.559 1.00 93.69 90 ARG A C 1
ATOM 681 O O . ARG A 1 90 ? -7.828 0.867 0.124 1.00 93.69 90 ARG A O 1
ATOM 688 N N . ALA A 1 91 ? -5.880 1.423 -0.839 1.00 93.25 91 ALA A N 1
ATOM 689 C CA . ALA A 1 91 ? -5.805 2.760 -0.252 1.00 93.25 91 ALA A CA 1
ATOM 690 C C . ALA A 1 91 ? -7.099 3.567 -0.465 1.00 93.25 91 ALA A C 1
ATOM 692 O O . ALA A 1 91 ? -7.649 4.119 0.486 1.00 93.25 91 ALA A O 1
ATOM 693 N N . LEU A 1 92 ? -7.653 3.564 -1.684 1.00 91.44 92 LEU A N 1
ATOM 694 C CA . LEU A 1 92 ? -8.907 4.264 -1.991 1.00 91.44 92 LEU A CA 1
ATOM 695 C C . LEU A 1 92 ? -10.108 3.697 -1.222 1.00 91.44 92 LEU A C 1
ATOM 697 O O . LEU A 1 92 ? -10.932 4.458 -0.718 1.00 91.44 92 LEU A O 1
ATOM 701 N N . GLU A 1 93 ? -10.207 2.372 -1.091 1.00 92.56 93 GLU A N 1
ATOM 702 C CA . GLU A 1 93 ? -11.260 1.743 -0.285 1.00 92.56 93 GLU A CA 1
ATOM 703 C C . GLU A 1 93 ? -11.152 2.158 1.183 1.00 92.56 93 GLU A C 1
ATOM 705 O O . GLU A 1 93 ? -12.162 2.474 1.810 1.00 92.56 93 GLU A O 1
ATOM 710 N N . LEU A 1 94 ? -9.930 2.207 1.717 1.00 92.50 94 LEU A N 1
ATOM 711 C CA . LEU A 1 94 ? -9.662 2.643 3.084 1.00 92.50 94 LEU A CA 1
ATOM 712 C C . LEU A 1 94 ? -10.025 4.117 3.292 1.00 92.50 94 LEU A C 1
ATOM 714 O O . LEU A 1 94 ? -10.616 4.460 4.318 1.00 92.50 94 LEU A O 1
ATOM 718 N N . TYR A 1 95 ? -9.757 4.980 2.308 1.00 92.38 95 TYR A N 1
ATOM 719 C CA . TYR A 1 95 ? -10.152 6.387 2.371 1.00 92.38 95 TYR A CA 1
ATOM 720 C C . TYR A 1 95 ? -11.664 6.590 2.393 1.00 92.38 95 TYR A C 1
ATOM 722 O O . TYR A 1 95 ? -12.142 7.453 3.129 1.00 92.38 95 TYR A O 1
ATOM 730 N N . ARG A 1 96 ? -12.430 5.768 1.667 1.00 94.50 96 ARG A N 1
ATOM 731 C CA . ARG A 1 96 ? -13.903 5.843 1.664 1.00 94.50 96 ARG A CA 1
ATOM 732 C C . ARG A 1 96 ? -14.522 5.624 3.042 1.00 94.50 96 ARG A C 1
ATOM 734 O O . ARG A 1 96 ? -15.601 6.140 3.307 1.00 94.50 96 ARG A O 1
ATOM 741 N N . TRP A 1 97 ? -13.856 4.859 3.904 1.00 94.81 97 TRP A N 1
ATOM 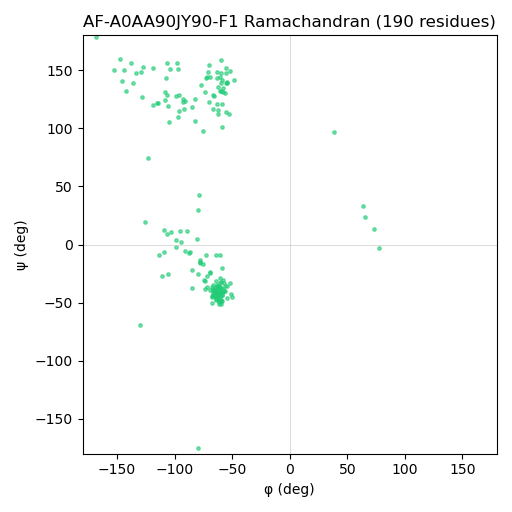742 C CA . TRP A 1 97 ? -14.338 4.539 5.247 1.00 94.81 97 TRP A CA 1
ATOM 743 C C . TRP A 1 97 ? -13.578 5.283 6.349 1.00 94.81 97 TRP A C 1
ATOM 745 O O . TRP A 1 97 ? -13.767 4.970 7.529 1.00 94.81 97 TRP A O 1
ATOM 755 N N . ARG A 1 98 ? -12.719 6.251 6.004 1.00 91.19 98 ARG A N 1
ATOM 756 C CA . ARG A 1 98 ? -11.913 6.989 6.984 1.00 91.19 98 ARG A CA 1
ATOM 757 C C . ARG A 1 98 ? -12.806 7.630 8.051 1.00 91.19 98 ARG A C 1
ATOM 759 O O . ARG A 1 98 ? -13.885 8.132 7.755 1.00 91.19 98 ARG A O 1
ATOM 766 N N . GLY A 1 99 ? -12.362 7.580 9.305 1.00 90.38 99 GLY A N 1
ATOM 767 C CA . GLY A 1 99 ? -13.115 8.101 10.445 1.00 90.38 99 GLY A CA 1
ATOM 768 C C . GLY A 1 99 ? -14.258 7.207 10.937 1.00 90.38 99 GLY A C 1
ATOM 769 O O . GLY A 1 99 ? -14.882 7.533 11.940 1.00 90.38 99 GLY A O 1
ATOM 770 N N . THR A 1 100 ? -14.530 6.074 10.282 1.00 92.25 100 THR A N 1
ATOM 771 C CA . THR A 1 100 ? -15.541 5.109 10.739 1.00 92.25 100 THR A CA 1
ATOM 772 C C . THR A 1 100 ? -14.905 3.954 11.510 1.00 92.25 100 THR A C 1
ATOM 774 O O . THR A 1 100 ? -13.752 3.588 11.269 1.00 92.25 100 THR A O 1
ATOM 777 N N . ARG A 1 101 ? -15.691 3.294 12.375 1.00 92.50 101 ARG A N 1
ATOM 778 C CA . ARG A 1 101 ? -15.291 2.046 13.052 1.00 92.50 101 ARG A CA 1
ATOM 779 C C . ARG A 1 101 ? -14.748 1.011 12.064 1.00 92.50 101 ARG A C 1
ATOM 781 O O . ARG A 1 101 ? -13.718 0.392 12.310 1.00 92.50 101 ARG A O 1
ATOM 788 N N . ARG A 1 102 ? -15.442 0.844 10.934 1.00 94.00 102 ARG A N 1
ATOM 789 C CA . ARG A 1 102 ? -15.033 -0.067 9.864 1.00 94.00 102 ARG A CA 1
ATOM 790 C C . ARG A 1 102 ? -13.683 0.338 9.282 1.00 94.00 102 ARG A C 1
ATOM 792 O O . ARG A 1 102 ? -12.795 -0.498 9.217 1.00 94.00 102 ARG A O 1
ATOM 799 N N . GLY A 1 103 ? -13.517 1.604 8.902 1.00 94.38 103 GLY A N 1
ATOM 800 C CA . GLY A 1 103 ? -12.282 2.079 8.279 1.00 94.38 103 GLY A CA 1
ATOM 801 C C . GLY A 1 103 ? -11.065 1.951 9.187 1.00 94.38 103 GLY A C 1
ATOM 802 O O . GLY A 1 103 ? -10.021 1.505 8.727 1.00 94.38 103 GLY A O 1
ATOM 803 N N . ILE A 1 104 ? -11.203 2.268 10.479 1.00 94.56 104 ILE A N 1
ATOM 804 C CA . ILE A 1 104 ? -10.113 2.101 11.453 1.00 94.56 104 ILE A CA 1
ATOM 805 C C . ILE A 1 104 ? -9.752 0.614 11.601 1.00 94.56 104 ILE A C 1
ATOM 807 O O . ILE A 1 104 ? -8.574 0.262 11.560 1.00 94.56 104 ILE A O 1
ATOM 811 N N . ALA A 1 105 ? -10.750 -0.270 11.720 1.00 95.56 105 ALA A N 1
ATOM 812 C CA . ALA A 1 105 ? -10.511 -1.707 11.836 1.00 95.56 105 ALA A CA 1
ATOM 813 C C . ALA A 1 105 ? -9.872 -2.303 10.569 1.00 95.56 105 ALA A C 1
ATOM 815 O O . ALA A 1 105 ? -8.923 -3.078 10.668 1.00 95.56 105 ALA A O 1
ATOM 816 N N . ASP A 1 106 ? -10.358 -1.925 9.386 1.00 94.88 106 ASP A N 1
ATOM 817 C CA . ASP A 1 106 ? -9.839 -2.406 8.104 1.00 94.88 106 ASP A CA 1
ATOM 818 C C . ASP A 1 106 ? -8.409 -1.896 7.859 1.00 94.88 106 ASP A C 1
ATOM 820 O O . ASP A 1 106 ? -7.553 -2.668 7.425 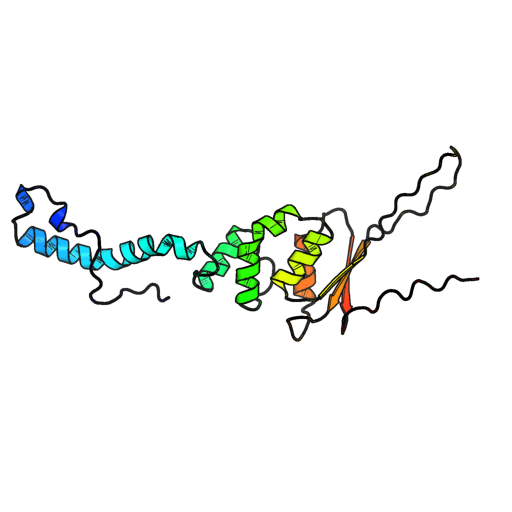1.00 94.88 106 ASP A O 1
ATOM 824 N N . ARG A 1 107 ? -8.114 -0.637 8.214 1.00 93.62 107 ARG A N 1
ATOM 825 C CA . ARG A 1 107 ? -6.764 -0.051 8.143 1.00 93.62 107 ARG A CA 1
ATOM 826 C C . ARG A 1 107 ? -5.785 -0.808 9.045 1.00 93.62 107 ARG A C 1
ATOM 828 O O . ARG A 1 107 ? -4.732 -1.223 8.577 1.00 93.62 107 ARG A O 1
ATOM 835 N N . LEU A 1 108 ? -6.138 -1.055 10.308 1.00 94.31 108 LEU A N 1
ATOM 836 C CA . LEU A 1 108 ? -5.289 -1.803 11.246 1.00 94.31 108 LEU A CA 1
ATOM 837 C C . LEU A 1 108 ? -5.029 -3.248 10.787 1.00 94.31 108 LEU A C 1
ATOM 839 O O . LEU A 1 108 ? -3.884 -3.699 10.810 1.00 94.31 108 LEU A O 1
ATOM 843 N N . ARG A 1 109 ? -6.061 -3.959 10.313 1.00 93.56 109 ARG A N 1
ATOM 844 C CA . ARG A 1 109 ? -5.915 -5.331 9.794 1.00 93.56 109 ARG A CA 1
ATOM 845 C C . ARG A 1 109 ? -5.016 -5.393 8.565 1.00 93.56 10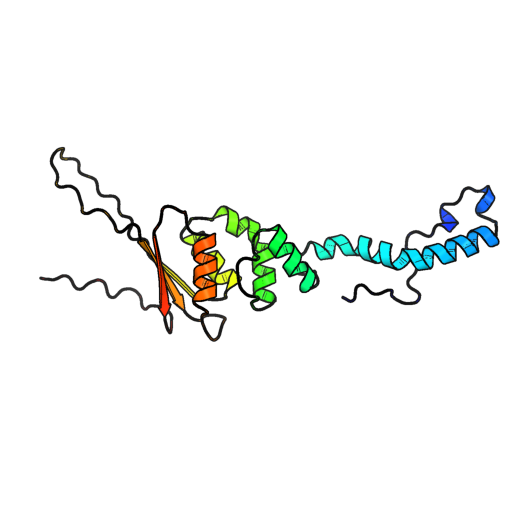9 ARG A C 1
ATOM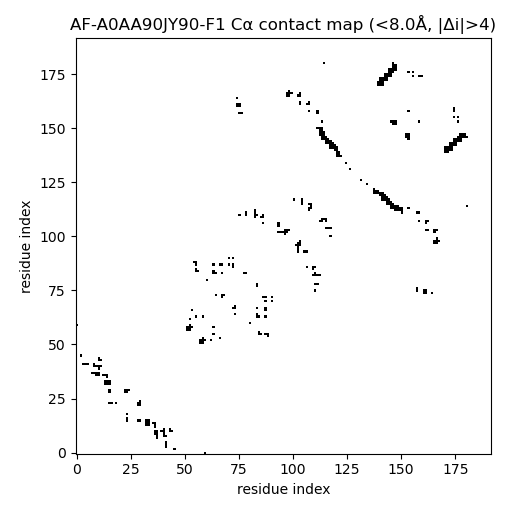 847 O O . ARG A 1 109 ? -4.170 -6.275 8.478 1.00 93.56 109 ARG A O 1
ATOM 854 N N . LEU A 1 110 ? -5.201 -4.479 7.611 1.00 92.00 110 LEU A N 1
ATOM 855 C CA . LEU A 1 110 ? -4.442 -4.490 6.359 1.00 92.00 110 LEU A CA 1
ATOM 856 C C . LEU A 1 110 ? -2.995 -4.039 6.546 1.00 92.00 110 LEU A C 1
ATOM 858 O O . LEU A 1 110 ? -2.106 -4.617 5.931 1.00 92.00 110 LEU A O 1
ATOM 862 N N . THR A 1 111 ? -2.750 -3.039 7.393 1.00 91.25 111 THR A N 1
ATOM 863 C CA . THR A 1 111 ? -1.409 -2.470 7.560 1.00 91.25 111 THR A CA 1
ATOM 864 C C . THR A 1 111 ? -0.562 -3.251 8.562 1.00 91.25 111 THR A C 1
ATOM 866 O O . THR A 1 111 ? 0.634 -3.415 8.338 1.00 91.25 111 THR A O 1
ATOM 869 N N . LEU A 1 112 ? -1.161 -3.753 9.648 1.00 92.00 112 LEU A N 1
ATOM 870 C CA . LEU A 1 112 ? -0.428 -4.395 10.747 1.00 92.00 112 LEU A CA 1
ATOM 871 C C . LEU A 1 112 ? -0.717 -5.895 10.888 1.00 92.00 112 LEU A C 1
ATOM 873 O O . LEU A 1 112 ? -0.053 -6.562 11.673 1.00 92.00 112 LEU A O 1
ATOM 877 N N . GLY A 1 113 ? -1.700 -6.442 10.164 1.00 92.31 113 GLY A N 1
ATOM 878 C CA . GLY A 1 113 ? -2.038 -7.866 10.256 1.00 92.31 113 GLY A CA 1
ATOM 879 C C . GLY A 1 113 ? -2.587 -8.284 11.624 1.00 92.31 113 GLY A C 1
ATOM 880 O O . GLY A 1 113 ? -2.454 -9.447 11.996 1.00 92.31 113 GLY A O 1
ATOM 881 N N . VAL A 1 114 ? -3.157 -7.349 12.389 1.00 94.56 114 VAL A N 1
ATOM 882 C CA . VAL A 1 114 ? -3.672 -7.589 13.746 1.00 94.56 114 VAL A CA 1
ATOM 883 C C . VAL A 1 114 ? -5.176 -7.843 13.745 1.00 94.56 114 VAL A C 1
ATOM 885 O O . VAL A 1 114 ? -5.915 -7.291 12.926 1.00 94.56 114 VAL A O 1
ATOM 888 N N . GLY A 1 115 ? -5.645 -8.626 14.712 1.00 95.44 115 GLY A N 1
ATOM 889 C CA . GLY A 1 115 ? -7.060 -8.704 15.045 1.00 95.44 115 GLY A CA 1
ATOM 890 C C . GLY A 1 115 ? -7.509 -7.421 15.742 1.00 95.44 115 GLY A C 1
ATOM 891 O O . GLY A 1 115 ? -6.739 -6.807 16.478 1.00 95.44 115 GLY A O 1
ATOM 892 N N . VAL A 1 116 ? -8.742 -6.977 15.474 1.00 96.75 116 VAL A N 1
ATOM 893 C CA . VAL A 1 116 ? -9.243 -5.679 15.951 1.00 96.75 116 VAL A CA 1
ATOM 894 C C . VAL A 1 116 ? -10.706 -5.766 16.357 1.00 96.75 116 VAL A C 1
ATOM 896 O O . VAL A 1 116 ? -11.549 -6.212 15.567 1.00 96.75 116 VAL A O 1
ATOM 899 N N . ARG A 1 117 ? -11.015 -5.230 17.542 1.00 94.94 117 ARG A N 1
ATOM 900 C CA . ARG A 1 117 ? -12.370 -4.915 18.007 1.00 94.94 117 ARG A CA 1
ATOM 901 C C . ARG A 1 117 ? -12.409 -3.473 18.495 1.00 94.94 117 ARG A C 1
ATOM 903 O O . ARG A 1 117 ? -11.614 -3.076 19.338 1.00 94.94 117 ARG A O 1
ATOM 910 N N . ILE A 1 118 ? -13.348 -2.702 17.962 1.00 93.12 118 ILE A N 1
ATOM 911 C CA . ILE A 1 118 ? -13.524 -1.296 18.321 1.00 93.12 118 ILE A CA 1
ATOM 912 C C . ILE A 1 118 ? -14.881 -1.140 18.987 1.00 93.12 118 ILE A C 1
ATOM 914 O O . ILE A 1 118 ? -15.909 -1.443 18.375 1.00 93.12 118 ILE A O 1
ATOM 918 N N . THR A 1 119 ? -14.866 -0.640 20.215 1.00 90.06 119 THR A N 1
ATOM 919 C CA . THR A 1 119 ? -16.065 -0.300 20.974 1.00 90.06 119 THR A CA 1
ATOM 920 C C . THR A 1 119 ? -16.165 1.215 21.052 1.00 90.06 119 THR A C 1
ATOM 922 O O . THR A 1 119 ? -15.229 1.887 21.479 1.00 90.06 119 THR A O 1
ATOM 925 N N . ASP A 1 120 ? -17.299 1.739 20.603 1.00 84.50 120 ASP A N 1
ATOM 926 C CA . ASP A 1 120 ? -17.659 3.147 20.730 1.00 84.50 120 ASP A CA 1
ATOM 927 C C . ASP A 1 120 ? -18.741 3.247 21.806 1.00 84.50 120 ASP A C 1
ATOM 929 O O . ASP A 1 120 ? -19.718 2.497 21.759 1.00 84.50 120 ASP A O 1
ATOM 933 N N . CYS A 1 121 ? -18.537 4.126 22.781 1.00 69.56 121 CYS A N 1
ATOM 934 C CA . CYS A 1 121 ? -19.453 4.352 23.894 1.00 69.56 121 CYS A CA 1
ATOM 935 C C . CYS A 1 121 ? -20.514 5.425 23.588 1.00 69.56 121 CYS A C 1
ATOM 937 O O . CYS A 1 121 ? -21.222 5.873 24.491 1.00 69.56 121 CYS A O 1
ATOM 939 N N . GLY A 1 122 ? -20.643 5.838 22.324 1.00 69.25 122 GLY A N 1
ATOM 940 C CA . GLY A 1 122 ? -21.742 6.674 21.865 1.00 69.25 122 GLY A CA 1
ATOM 941 C C . GLY A 1 122 ? -23.112 6.032 22.116 1.00 69.25 122 GLY A C 1
ATOM 942 O O . GLY A 1 122 ? -23.343 4.859 21.828 1.00 69.25 122 GLY A O 1
ATOM 943 N N . GLY A 1 123 ? -24.046 6.832 22.626 1.00 67.44 123 GLY A N 1
ATOM 944 C CA . GLY A 1 123 ? -25.443 6.458 22.809 1.00 67.44 123 GLY A CA 1
ATOM 945 C C . GLY A 1 123 ? -26.338 7.670 22.583 1.00 67.44 123 GLY A C 1
ATOM 946 O O . GLY A 1 123 ? -25.991 8.785 22.970 1.00 67.44 123 GLY A O 1
ATOM 947 N N . ALA A 1 124 ? -27.482 7.456 21.938 1.00 73.38 124 ALA A N 1
ATOM 948 C CA . ALA A 1 124 ? -28.531 8.458 21.830 1.00 73.38 124 ALA A CA 1
ATOM 949 C C . ALA A 1 124 ? -29.666 8.055 22.772 1.00 73.38 124 ALA A C 1
ATOM 951 O O . ALA A 1 124 ? -30.248 6.982 22.625 1.00 73.38 124 ALA A O 1
ATOM 952 N N . SER A 1 125 ? -29.969 8.914 23.742 1.00 78.62 125 SER A N 1
ATOM 953 C CA . SER A 1 125 ? -31.183 8.798 24.547 1.00 78.62 125 SER A CA 1
ATOM 954 C C . SER A 1 125 ? -32.142 9.903 24.132 1.00 78.62 125 SER A C 1
ATOM 956 O O . SER A 1 125 ? -31.715 11.015 23.814 1.00 78.62 125 SER A O 1
ATOM 958 N N . TRP A 1 126 ? -33.430 9.598 24.116 1.00 82.62 126 TRP A N 1
ATOM 959 C CA . TRP A 1 126 ? -34.471 10.578 23.858 1.00 82.62 126 TRP A CA 1
ATOM 960 C C . TRP A 1 126 ? -35.627 10.341 24.826 1.00 82.62 126 TRP A C 1
ATOM 962 O O . TRP A 1 126 ? -35.795 9.246 25.361 1.00 82.62 126 TRP A O 1
ATOM 972 N N . SER A 1 127 ? -36.412 11.387 25.064 1.00 84.75 127 SER A N 1
ATOM 973 C CA . SER A 1 127 ? -37.602 11.337 25.906 1.00 84.75 127 SER A CA 1
ATOM 974 C C . SER A 1 127 ? -38.735 12.096 25.230 1.00 84.75 127 SER A C 1
ATOM 976 O O . SER A 1 127 ? -38.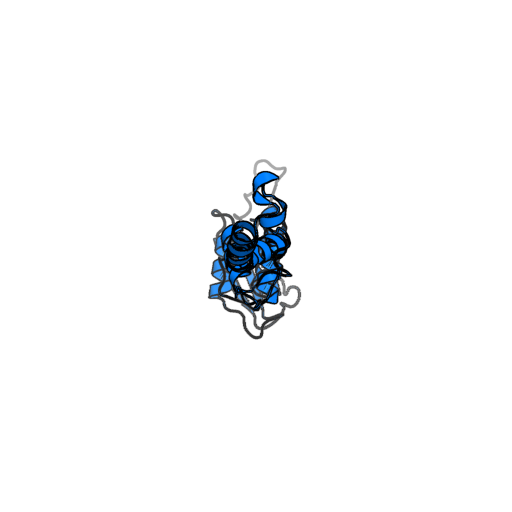518 13.180 24.691 1.00 84.75 127 SER A O 1
ATOM 978 N N . ALA A 1 128 ? -39.950 11.549 25.298 1.00 90.06 128 ALA A N 1
ATOM 979 C CA . ALA A 1 128 ? -41.172 12.246 24.892 1.00 90.06 128 ALA A CA 1
ATOM 980 C C . ALA A 1 128 ? -41.661 13.262 25.947 1.00 90.06 128 ALA A C 1
ATOM 982 O O . ALA A 1 128 ? -42.484 14.124 25.650 1.00 90.06 128 ALA A O 1
ATOM 983 N N . SER A 1 129 ? -41.153 13.174 27.179 1.00 88.19 129 SER A N 1
ATOM 984 C CA . SER A 1 129 ? -41.496 14.069 28.286 1.00 88.19 129 SER A CA 1
ATOM 985 C C . SER A 1 129 ? -40.515 15.234 28.359 1.00 88.19 129 SER A C 1
ATOM 987 O O . SER A 1 129 ? -39.311 15.019 28.522 1.00 88.19 129 SER A O 1
ATOM 989 N N . SER A 1 130 ? -41.034 16.466 28.338 1.00 80.19 130 SER A N 1
ATOM 990 C CA . SER A 1 130 ? -40.253 17.717 28.343 1.00 80.19 130 SER A CA 1
ATOM 991 C C . SER A 1 130 ? -39.414 17.963 29.607 1.00 80.19 130 SER A C 1
ATOM 993 O O . SER A 1 130 ? -38.606 18.886 29.632 1.00 80.19 130 SER A O 1
ATOM 995 N N . ARG A 1 131 ? -39.591 17.148 30.656 1.00 86.94 131 ARG A N 1
ATOM 996 C CA . ARG A 1 131 ? -38.866 17.230 31.938 1.00 86.94 131 ARG A CA 1
ATOM 997 C C . ARG A 1 131 ? -38.175 15.927 32.345 1.00 86.94 131 ARG A C 1
ATOM 999 O O . ARG A 1 131 ? -37.898 15.731 33.526 1.00 86.94 131 ARG A O 1
ATOM 1006 N N . ALA A 1 132 ? -37.939 15.009 31.409 1.00 86.31 132 ALA A N 1
ATOM 1007 C CA . ALA A 1 132 ? -37.165 13.821 31.750 1.00 86.31 132 ALA A CA 1
ATOM 1008 C C . ALA A 1 132 ? -35.729 14.205 32.157 1.00 86.31 132 ALA A C 1
ATOM 1010 O O . ALA A 1 132 ? -35.163 15.130 31.566 1.00 86.31 132 ALA A O 1
ATOM 1011 N N . PRO A 1 133 ? -35.135 13.507 33.142 1.00 84.31 133 PRO A N 1
ATOM 1012 C CA . PRO A 1 133 ? -33.731 13.683 33.483 1.00 84.31 133 PRO A CA 1
ATOM 1013 C C . PRO A 1 133 ? -32.840 13.483 32.255 1.00 84.31 133 PRO A C 1
ATOM 1015 O O . PRO A 1 133 ? -33.064 12.571 31.457 1.00 84.31 133 PRO A O 1
ATOM 1018 N N . LEU A 1 134 ? -31.818 14.327 32.115 1.00 81.88 134 LEU A N 1
ATOM 1019 C CA . LEU A 1 134 ? -30.824 14.167 31.061 1.00 81.88 134 LEU A CA 1
ATOM 1020 C C . LEU A 1 134 ? -30.024 12.886 31.326 1.00 81.88 134 LEU A C 1
ATOM 1022 O O . LEU A 1 134 ? -29.513 12.696 32.431 1.00 81.88 134 LEU A O 1
ATOM 1026 N N . ALA A 1 135 ? -29.907 12.016 30.321 1.00 79.81 135 ALA A N 1
ATOM 1027 C CA . ALA A 1 135 ? -29.029 10.859 30.430 1.00 79.81 135 ALA A CA 1
ATOM 1028 C C . ALA A 1 135 ? -27.578 11.315 30.662 1.00 79.81 135 ALA A C 1
ATOM 1030 O O . ALA A 1 135 ? -27.178 12.366 30.146 1.00 79.81 135 ALA A O 1
ATOM 1031 N N . PRO A 1 136 ? -26.774 10.543 31.413 1.00 78.50 136 PRO A N 1
ATOM 1032 C CA . PRO A 1 136 ? -25.365 10.855 31.587 1.00 78.50 136 PRO A CA 1
ATOM 1033 C C . PRO A 1 136 ? -24.686 11.003 30.223 1.00 78.50 136 PRO A C 1
ATOM 1035 O O . PRO A 1 136 ? -24.977 10.258 29.282 1.00 78.50 136 PRO A O 1
ATOM 1038 N N . ALA A 1 137 ? -23.796 11.990 30.112 1.00 74.00 137 ALA A N 1
ATOM 1039 C CA . ALA A 1 137 ? -23.059 12.214 28.878 1.00 74.00 137 ALA A CA 1
ATOM 1040 C C . ALA A 1 137 ? -22.272 10.939 28.518 1.00 74.00 137 ALA A C 1
ATOM 1042 O O . ALA A 1 137 ? -21.592 10.389 29.390 1.00 74.00 137 ALA A O 1
ATOM 1043 N N . PRO A 1 138 ? -22.344 10.456 27.264 1.00 71.12 138 PRO A N 1
ATOM 1044 C CA . PRO A 1 138 ? -21.576 9.289 26.858 1.00 71.12 138 PRO A CA 1
ATOM 1045 C C . PRO A 1 138 ? -20.079 9.591 26.964 1.00 71.12 138 PRO A C 1
ATOM 1047 O O . PRO A 1 138 ? -19.645 10.726 26.724 1.00 71.12 138 PRO A O 1
ATOM 1050 N N . SER A 1 139 ? -19.270 8.576 27.273 1.00 69.62 139 SER A N 1
ATOM 1051 C CA . SER A 1 139 ? -17.823 8.711 27.138 1.00 69.62 139 SER A CA 1
ATOM 1052 C C . SER A 1 139 ? -17.495 8.938 25.662 1.00 69.62 139 SER A C 1
ATOM 1054 O O . SER A 1 139 ? -17.814 8.125 24.798 1.00 69.62 139 SER A O 1
ATOM 1056 N N . ARG A 1 140 ? -16.851 10.068 25.352 1.00 72.81 140 ARG A N 1
ATOM 1057 C CA . ARG A 1 140 ? -16.383 10.409 23.993 1.00 72.81 140 ARG A CA 1
ATOM 1058 C C . ARG A 1 140 ? -15.071 9.702 23.638 1.00 72.81 140 ARG A C 1
ATOM 1060 O O . ARG A 1 140 ? -14.244 10.253 22.913 1.00 72.81 140 ARG A O 1
ATOM 1067 N N . GLU A 1 141 ? -14.862 8.522 24.210 1.00 85.75 141 GLU A N 1
ATOM 1068 C CA . GLU A 1 141 ? -13.623 7.770 24.103 1.00 85.75 141 GLU A CA 1
ATOM 1069 C C . GLU A 1 141 ? -13.857 6.464 23.344 1.00 85.75 141 GLU A C 1
ATOM 1071 O O . GLU A 1 141 ? -14.673 5.629 23.735 1.00 85.75 141 GLU A O 1
ATOM 1076 N N . LEU A 1 142 ? -13.122 6.292 22.249 1.00 90.31 142 LEU A N 1
ATOM 1077 C CA . LEU A 1 142 ? -13.091 5.078 21.452 1.00 90.31 142 LEU A CA 1
ATOM 1078 C C . LEU A 1 142 ? -12.130 4.066 22.082 1.00 90.31 142 LEU A C 1
ATOM 1080 O O . LEU A 1 142 ? -10.942 4.350 22.253 1.00 90.31 142 LEU A O 1
ATOM 1084 N N . LEU A 1 143 ? -12.611 2.857 22.357 1.00 93.25 143 LEU A N 1
ATOM 1085 C CA . LEU A 1 143 ? -11.761 1.765 22.814 1.00 93.25 143 LEU A CA 1
ATOM 1086 C C . LEU A 1 143 ? -11.350 0.877 21.639 1.00 93.25 143 LEU A C 1
ATOM 1088 O O . LEU A 1 143 ? -12.187 0.191 21.047 1.00 93.25 143 LEU A O 1
ATOM 1092 N N . VAL A 1 144 ? -10.054 0.858 21.329 1.00 95.25 144 VAL A N 1
ATOM 1093 C CA . VAL A 1 144 ? -9.465 0.024 20.278 1.00 95.25 144 VAL A CA 1
ATOM 1094 C C . VAL A 1 144 ? -8.718 -1.141 20.922 1.00 95.25 144 VAL A C 1
ATOM 1096 O O . VAL A 1 144 ? -7.633 -0.970 21.471 1.00 95.25 144 VAL A O 1
ATOM 1099 N N . ARG A 1 145 ? -9.295 -2.341 20.848 1.00 96.56 145 ARG A N 1
ATOM 1100 C CA . ARG A 1 145 ? -8.658 -3.581 21.303 1.00 96.56 145 ARG A CA 1
ATOM 1101 C C . ARG A 1 145 ? -8.006 -4.294 20.134 1.00 96.56 145 ARG A C 1
ATOM 1103 O O . ARG A 1 145 ? -8.669 -4.533 19.121 1.00 96.56 145 ARG A O 1
ATOM 1110 N N . VAL A 1 146 ? -6.737 -4.651 20.293 1.00 97.12 146 VAL A N 1
ATOM 1111 C CA . VAL A 1 146 ? -5.931 -5.318 19.264 1.00 97.12 146 VAL A CA 1
ATOM 1112 C C . VAL A 1 146 ? -5.255 -6.567 19.814 1.00 97.12 146 VAL A C 1
ATOM 1114 O O . VAL A 1 146 ? -4.917 -6.612 20.991 1.00 97.12 146 VAL A O 1
ATOM 1117 N N . TRP A 1 147 ? -5.057 -7.579 18.974 1.00 95.94 147 TRP A N 1
ATOM 1118 C CA . TRP A 1 147 ? -4.352 -8.815 19.334 1.00 95.94 147 TRP A CA 1
ATOM 1119 C C . TRP A 1 147 ? -3.589 -9.384 18.128 1.00 95.94 147 TRP A C 1
ATOM 1121 O O . TRP A 1 147 ? -3.919 -9.040 16.985 1.00 95.94 147 TRP A O 1
ATOM 1131 N N . PRO A 1 148 ? -2.573 -10.239 18.346 1.00 94.62 148 PRO A N 1
ATOM 1132 C CA . PRO A 1 148 ? -1.865 -10.901 17.253 1.00 94.62 148 PRO A CA 1
ATOM 1133 C C . PRO A 1 148 ? -2.820 -11.785 16.426 1.00 94.62 148 PRO A C 1
ATOM 1135 O O . PRO A 1 148 ? -3.600 -12.545 16.995 1.00 94.62 148 PRO A O 1
ATOM 1138 N N . ASP A 1 149 ? -2.774 -11.675 15.094 1.00 91.81 149 ASP A N 1
ATOM 1139 C CA . ASP A 1 149 ? -3.561 -12.510 14.160 1.00 91.81 149 ASP A CA 1
ATOM 1140 C C . ASP A 1 149 ? -2.656 -13.105 13.069 1.00 91.81 149 ASP A C 1
ATOM 1142 O O . ASP A 1 149 ? -2.338 -14.290 13.088 1.00 91.81 149 ASP A O 1
ATOM 1146 N N . ARG A 1 150 ? -2.138 -12.264 12.166 1.00 86.88 150 ARG A N 1
ATOM 1147 C CA . ARG A 1 150 ? -1.159 -12.650 11.128 1.00 86.88 150 ARG A CA 1
ATOM 1148 C C . ARG A 1 150 ? 0.288 -12.323 11.496 1.00 86.88 150 ARG A C 1
ATOM 1150 O O . ARG A 1 150 ? 1.189 -12.494 10.681 1.00 86.88 150 ARG A O 1
ATOM 1157 N N . VAL A 1 151 ? 0.503 -11.813 12.703 1.00 86.25 151 VAL A N 1
ATOM 1158 C CA . VAL A 1 151 ? 1.803 -11.391 13.235 1.00 86.25 151 VAL A CA 1
ATOM 1159 C C . VAL A 1 151 ? 2.039 -12.055 14.583 1.00 86.25 151 VAL A C 1
ATOM 1161 O O . VAL A 1 151 ? 1.084 -12.364 15.288 1.00 86.25 151 VAL A O 1
ATOM 1164 N N . ALA A 1 152 ? 3.303 -12.266 14.950 1.00 87.38 152 ALA A N 1
ATOM 1165 C CA . ALA A 1 152 ? 3.658 -12.913 16.216 1.00 87.38 152 ALA A CA 1
ATOM 1166 C C . ALA A 1 152 ? 3.432 -12.006 17.439 1.00 87.38 152 ALA A C 1
ATOM 1168 O O . ALA A 1 152 ? 3.118 -12.489 18.523 1.00 87.38 152 ALA A O 1
ATOM 1169 N N . ALA A 1 153 ? 3.589 -10.692 17.266 1.00 90.19 153 ALA A N 1
ATOM 1170 C CA . ALA A 1 153 ? 3.434 -9.701 18.321 1.00 90.19 153 ALA A CA 1
ATOM 1171 C C . ALA A 1 153 ? 2.810 -8.419 17.762 1.00 90.19 153 ALA A C 1
ATOM 1173 O O . ALA A 1 153 ? 3.006 -8.077 16.595 1.00 90.19 153 ALA A O 1
ATOM 1174 N N . VAL A 1 154 ? 2.062 -7.715 18.610 1.00 91.88 154 VAL A N 1
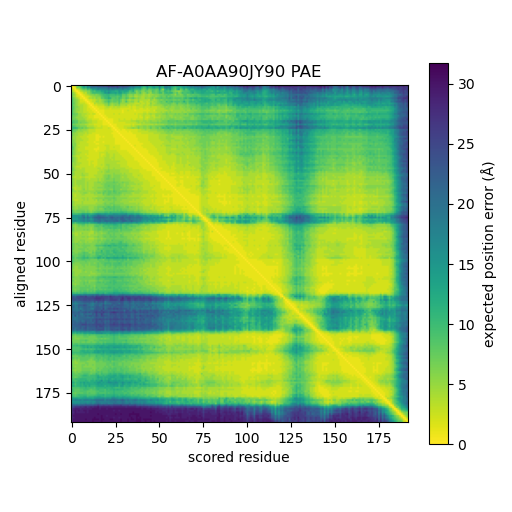ATOM 1175 C CA . VAL A 1 154 ? 1.479 -6.412 18.283 1.00 91.88 154 VAL A CA 1
ATOM 1176 C C . VAL A 1 154 ? 2.437 -5.314 18.726 1.00 91.88 154 VAL A C 1
ATOM 1178 O O . VAL A 1 154 ? 2.758 -5.214 19.907 1.00 91.88 154 VAL A O 1
ATOM 1181 N N . ASP A 1 155 ? 2.851 -4.466 17.789 1.00 91.81 155 ASP A N 1
ATOM 1182 C CA . ASP A 1 155 ? 3.546 -3.217 18.095 1.00 91.81 155 ASP A CA 1
ATOM 1183 C C . ASP A 1 155 ? 2.518 -2.132 18.452 1.00 91.81 155 ASP A C 1
ATOM 1185 O O . ASP A 1 155 ? 1.807 -1.608 17.588 1.00 91.81 155 ASP A O 1
ATOM 1189 N N . GLU A 1 156 ? 2.425 -1.796 19.740 1.00 93.50 156 GLU A N 1
ATOM 1190 C CA . GLU A 1 156 ? 1.492 -0.779 20.228 1.00 93.50 156 GLU A CA 1
ATOM 1191 C C . GLU A 1 156 ? 1.766 0.605 19.615 1.00 93.50 156 GLU A C 1
ATOM 1193 O O . GLU A 1 156 ? 0.819 1.333 19.306 1.00 93.50 156 GLU A O 1
ATOM 1198 N N . ALA A 1 157 ? 3.030 0.975 19.387 1.00 92.75 157 ALA A N 1
ATOM 1199 C CA . ALA A 1 157 ? 3.372 2.272 18.810 1.00 92.75 157 ALA A CA 1
ATOM 1200 C C . ALA A 1 157 ? 2.873 2.369 17.363 1.00 92.75 157 ALA A C 1
ATOM 1202 O O . ALA A 1 157 ? 2.247 3.363 16.989 1.00 92.75 157 ALA A O 1
ATOM 1203 N N . ALA A 1 158 ? 3.053 1.306 16.573 1.00 91.94 158 ALA A N 1
ATOM 1204 C CA . ALA A 1 158 ? 2.512 1.223 15.218 1.00 91.94 158 ALA A CA 1
ATOM 1205 C C . ALA A 1 158 ? 0.977 1.326 15.202 1.00 91.94 158 ALA A C 1
ATOM 1207 O O . ALA A 1 158 ? 0.412 2.074 14.398 1.00 91.94 158 ALA A O 1
ATOM 1208 N N . VAL A 1 159 ? 0.295 0.624 16.116 1.00 94.44 159 VAL A N 1
ATOM 1209 C CA . VAL A 1 159 ? -1.169 0.694 16.259 1.00 94.44 159 VAL A CA 1
ATOM 1210 C C . VAL A 1 159 ? -1.613 2.122 16.567 1.00 94.44 159 VAL A C 1
ATOM 1212 O O . VAL A 1 159 ? -2.512 2.638 15.902 1.00 94.44 159 VAL A O 1
ATOM 1215 N N . ARG A 1 160 ? -0.964 2.788 17.528 1.00 94.50 160 ARG A N 1
ATOM 1216 C CA . ARG A 1 160 ? -1.274 4.174 17.904 1.00 94.50 160 ARG A CA 1
ATOM 1217 C C . ARG A 1 160 ? -1.122 5.130 16.726 1.00 94.50 160 ARG A C 1
ATOM 1219 O O . ARG A 1 160 ? -2.013 5.947 16.514 1.00 94.50 160 ARG A O 1
ATOM 1226 N N . THR A 1 161 ? -0.064 5.001 15.928 1.00 93.62 161 THR A N 1
ATOM 1227 C CA . THR A 1 161 ? 0.141 5.856 14.749 1.00 93.62 161 THR A CA 1
ATOM 1228 C C . THR A 1 161 ? -0.964 5.665 13.709 1.00 93.62 161 THR A C 1
ATOM 1230 O O . THR A 1 161 ? -1.511 6.639 13.189 1.00 93.62 161 THR A O 1
ATOM 1233 N N . VAL A 1 162 ? -1.366 4.417 13.449 1.00 93.06 162 VAL A N 1
ATOM 1234 C CA . VAL A 1 162 ? -2.448 4.107 12.500 1.00 93.06 162 VAL A CA 1
ATOM 1235 C C . VAL A 1 162 ? -3.807 4.619 12.995 1.00 93.06 162 VAL A C 1
ATOM 1237 O O . VAL A 1 162 ? -4.579 5.179 12.206 1.00 93.06 162 VAL A O 1
ATOM 1240 N N . VAL A 1 163 ? -4.102 4.461 14.290 1.00 94.19 163 VAL A N 1
ATOM 1241 C CA . VAL A 1 163 ? -5.332 4.979 14.910 1.00 94.19 163 VAL A CA 1
ATOM 1242 C C . VAL A 1 163 ? -5.349 6.505 14.862 1.00 94.19 163 VAL A C 1
ATOM 1244 O O . VAL A 1 163 ? -6.336 7.069 14.394 1.00 94.19 163 VAL A O 1
ATOM 1247 N N . ALA A 1 164 ? -4.259 7.174 15.241 1.00 92.81 164 ALA A N 1
ATOM 1248 C CA . ALA A 1 164 ? -4.149 8.632 15.208 1.00 92.81 164 ALA A CA 1
ATOM 1249 C C . ALA A 1 164 ? -4.382 9.210 13.800 1.00 92.81 164 ALA A C 1
ATOM 1251 O O . ALA A 1 164 ? -5.093 10.199 13.649 1.00 92.81 164 ALA A O 1
ATOM 1252 N N . ALA A 1 165 ? -3.852 8.564 12.756 1.00 90.56 165 ALA A N 1
ATOM 1253 C CA . ALA A 1 165 ? -4.045 8.997 11.370 1.00 90.56 165 ALA A CA 1
ATOM 1254 C C . ALA A 1 165 ? -5.489 8.804 10.854 1.00 90.56 165 ALA A C 1
ATOM 1256 O O . ALA A 1 165 ? -5.917 9.472 9.903 1.00 90.56 165 ALA A O 1
ATOM 1257 N N . SER A 1 166 ? -6.243 7.879 11.456 1.00 91.06 166 SER A N 1
ATOM 1258 C CA . SER A 1 166 ? -7.560 7.444 10.972 1.00 91.06 166 SER A CA 1
ATOM 1259 C C . SER A 1 166 ? -8.731 7.983 11.799 1.00 91.06 166 SER A C 1
ATOM 1261 O O . SER A 1 166 ? -9.844 8.068 11.274 1.00 91.06 166 SER A O 1
ATOM 1263 N N . CYS A 1 167 ? -8.498 8.313 13.070 1.00 91.62 167 CYS A N 1
ATOM 1264 C CA . CYS A 1 167 ? -9.519 8.752 14.014 1.00 91.62 167 CYS A CA 1
ATOM 1265 C C . CYS A 1 167 ? -9.919 10.221 13.764 1.00 91.62 167 CYS A C 1
ATOM 1267 O O . CYS A 1 167 ? -9.046 11.060 13.531 1.00 91.62 167 CYS A O 1
ATOM 1269 N N . PRO A 1 168 ? -11.219 10.570 13.813 1.00 90.62 168 PRO A N 1
ATOM 1270 C CA . PRO A 1 168 ? -11.655 11.962 13.795 1.00 90.62 168 PRO A CA 1
ATOM 1271 C C . PRO A 1 168 ? -11.083 12.752 14.979 1.00 90.62 168 PRO A C 1
ATOM 1273 O O . PRO A 1 168 ? -11.110 12.288 16.114 1.00 90.62 168 PRO A O 1
ATOM 1276 N N . VAL A 1 169 ? -10.650 13.991 14.734 1.00 88.38 169 VAL A N 1
ATOM 1277 C CA . VAL A 1 169 ? -9.943 14.839 15.720 1.00 88.38 169 VAL A CA 1
ATOM 1278 C C . VAL A 1 169 ? -10.714 15.134 17.014 1.00 88.38 169 VAL A C 1
ATOM 1280 O O . VAL A 1 169 ? -10.114 15.517 18.009 1.00 88.38 169 VAL A O 1
ATOM 1283 N N . HIS A 1 170 ? -12.039 14.993 17.007 1.00 86.88 170 HIS A N 1
ATOM 1284 C CA . HIS A 1 170 ? -12.901 15.312 18.147 1.00 86.88 170 HIS A CA 1
ATOM 1285 C C . HIS A 1 170 ? -13.142 14.120 19.088 1.00 86.88 170 HIS A C 1
ATOM 1287 O O . HIS A 1 170 ? -13.799 14.292 20.117 1.00 86.88 170 HIS A O 1
ATOM 1293 N N . LEU A 1 171 ? -12.669 12.921 18.731 1.00 88.44 171 LEU A N 1
ATOM 1294 C CA . LEU A 1 171 ? -12.822 11.714 19.538 1.00 88.44 171 LEU A CA 1
ATOM 1295 C C . LEU A 1 171 ? -11.542 11.445 20.329 1.00 88.44 171 LEU A C 1
ATOM 1297 O O . LEU A 1 171 ? -10.452 11.360 19.761 1.00 88.44 171 LEU A O 1
ATOM 1301 N N . GLY A 1 172 ? -11.691 11.259 21.642 1.00 89.81 172 GLY A N 1
ATOM 1302 C CA . GLY A 1 172 ? -10.650 10.628 22.446 1.00 89.81 172 GLY A CA 1
ATOM 1303 C C . GLY A 1 172 ? -10.560 9.147 22.090 1.00 89.81 172 GLY A C 1
ATOM 1304 O O . GLY A 1 172 ? -11.533 8.552 21.621 1.00 89.81 172 GLY A O 1
ATOM 1305 N N . TRP A 1 173 ? -9.403 8.530 22.290 1.00 93.25 173 TRP A N 1
ATOM 1306 C CA . TRP A 1 173 ? -9.241 7.102 22.046 1.00 93.25 173 TRP A CA 1
ATOM 1307 C C . TRP A 1 173 ? -8.147 6.507 22.921 1.00 93.25 173 TRP A C 1
ATOM 1309 O O . TRP A 1 173 ? -7.156 7.165 23.243 1.00 93.25 173 TRP A O 1
ATOM 1319 N N . ARG A 1 174 ? -8.311 5.226 23.246 1.00 94.12 174 ARG A N 1
ATOM 1320 C CA . ARG A 1 174 ? -7.314 4.418 23.948 1.00 94.12 174 ARG A CA 1
ATOM 1321 C C . ARG A 1 174 ? -7.136 3.069 23.268 1.00 94.12 174 ARG A C 1
ATOM 1323 O O . ARG A 1 174 ? -8.078 2.514 22.700 1.00 94.12 174 ARG A O 1
ATOM 1330 N N . VAL A 1 175 ? -5.911 2.558 23.328 1.00 95.88 175 VAL A N 1
ATOM 1331 C CA . VAL A 1 175 ? -5.526 1.263 22.761 1.00 95.88 175 VAL A CA 1
ATOM 1332 C C . VAL A 1 175 ? -5.292 0.282 23.904 1.00 95.88 175 VAL A C 1
ATOM 1334 O O . VAL A 1 175 ? -4.584 0.603 24.853 1.00 95.88 175 VAL A O 1
ATOM 1337 N N . GLU A 1 176 ? -5.883 -0.905 23.802 1.00 95.69 176 GLU A N 1
ATOM 1338 C CA . GLU A 1 176 ? -5.641 -2.041 24.694 1.00 95.69 176 GLU A CA 1
ATOM 1339 C C . GLU A 1 176 ? -5.085 -3.204 23.857 1.00 95.69 176 GLU A C 1
ATOM 1341 O O . GLU A 1 176 ? -5.741 -3.675 22.923 1.00 95.69 176 GLU A O 1
ATOM 1346 N N . VAL A 1 177 ? -3.875 -3.667 24.179 1.00 95.62 177 VAL A N 1
ATOM 1347 C CA . VAL A 1 177 ? -3.269 -4.843 23.539 1.00 95.62 177 VAL A CA 1
ATOM 1348 C C . VAL A 1 177 ? -3.639 -6.090 24.338 1.00 95.62 177 VAL A C 1
ATOM 1350 O O . VAL A 1 177 ? -3.383 -6.170 25.537 1.00 95.62 177 VAL A O 1
ATOM 1353 N N . LEU A 1 178 ? -4.256 -7.059 23.671 1.00 94.56 178 LEU A N 1
ATOM 1354 C CA . LEU A 1 178 ? -4.678 -8.334 2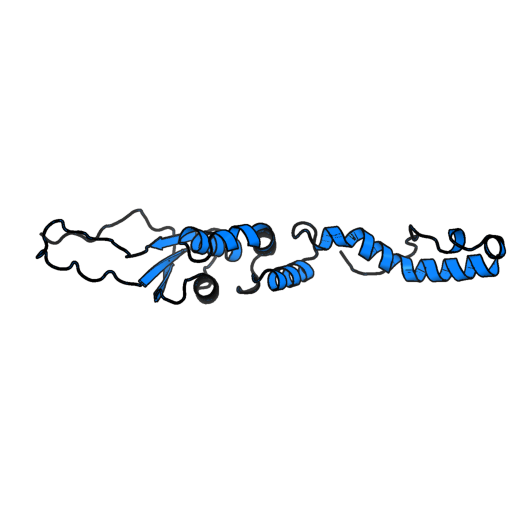4.239 1.00 94.56 178 LEU A CA 1
ATOM 1355 C C . LEU A 1 178 ? -3.759 -9.462 23.759 1.00 94.56 178 LEU A C 1
ATOM 1357 O O . LEU A 1 178 ? -3.166 -9.395 22.683 1.00 94.56 178 LEU A O 1
ATOM 1361 N N . THR A 1 179 ? -3.694 -10.539 24.538 1.00 90.31 179 THR A N 1
ATOM 1362 C CA . THR A 1 179 ? -2.950 -11.759 24.185 1.00 90.31 179 THR A CA 1
ATOM 1363 C C . THR A 1 179 ? -3.687 -12.647 23.177 1.00 90.31 179 THR A C 1
ATOM 1365 O O . THR A 1 179 ? -3.073 -13.522 22.575 1.00 90.31 179 THR A O 1
ATOM 1368 N N . GLY A 1 180 ? -4.986 -12.421 22.964 1.00 88.69 180 GLY A N 1
ATOM 1369 C CA . GLY A 1 180 ? -5.824 -13.183 22.040 1.00 88.69 180 GLY A CA 1
ATOM 1370 C C . GLY A 1 180 ? -7.182 -12.513 21.792 1.00 88.69 180 GLY A C 1
ATOM 1371 O O . GLY A 1 180 ? -7.458 -11.452 22.362 1.00 88.69 180 GLY A O 1
ATOM 1372 N N . PRO A 1 181 ? -8.034 -13.102 20.932 1.00 88.19 181 PRO A N 1
ATOM 1373 C CA . PRO A 1 181 ? -9.339 -12.540 20.613 1.00 88.19 181 PRO A CA 1
ATOM 1374 C C . PRO A 1 181 ? -10.223 -12.470 21.869 1.00 88.19 181 PRO A C 1
ATOM 1376 O O . PRO A 1 181 ? -10.292 -13.445 22.620 1.00 88.19 181 PRO A O 1
ATOM 1379 N N . PRO A 1 182 ? -10.926 -11.349 22.107 1.00 83.56 182 PRO A N 1
ATOM 1380 C CA . PRO A 1 182 ? -11.820 -11.238 23.249 1.00 83.56 182 PRO A CA 1
ATOM 1381 C C . PRO A 1 182 ? -12.986 -12.220 23.087 1.00 83.56 182 PRO A C 1
ATOM 1383 O O . PRO A 1 182 ? -13.678 -12.202 22.064 1.00 83.56 182 PRO A O 1
ATOM 1386 N N . THR A 1 183 ? -13.235 -13.046 24.103 1.00 79.75 183 THR A N 1
ATOM 1387 C CA . THR A 1 183 ? -14.480 -13.811 24.222 1.00 79.75 183 THR A CA 1
ATOM 1388 C C . THR A 1 183 ? -15.665 -12.841 24.263 1.00 79.75 183 THR A C 1
ATOM 1390 O O . THR A 1 183 ? -15.565 -11.733 24.792 1.00 79.75 183 THR A O 1
ATOM 1393 N N . VAL A 1 184 ? -16.772 -13.199 23.610 1.00 58.81 184 VAL A N 1
ATOM 1394 C CA . VAL A 1 184 ? -17.960 -12.339 23.511 1.00 58.81 184 VAL A CA 1
ATOM 1395 C C . VAL A 1 184 ? -18.534 -12.096 24.917 1.00 58.81 184 VAL A C 1
ATOM 1397 O O . VAL A 1 184 ? -19.005 -13.026 25.553 1.00 58.81 184 VAL A O 1
ATOM 1400 N N . ASP A 1 185 ? -18.425 -10.843 25.366 1.00 51.44 185 ASP A N 1
ATOM 1401 C CA . ASP A 1 185 ? -19.073 -10.148 26.486 1.00 51.44 185 ASP A CA 1
ATOM 1402 C C . ASP A 1 185 ? -19.295 -10.923 27.806 1.00 51.44 185 ASP A C 1
ATOM 1404 O O . ASP A 1 185 ? -20.352 -11.500 28.044 1.00 51.44 185 ASP A O 1
ATOM 1408 N N . ALA A 1 186 ? -18.374 -10.751 28.762 1.00 38.53 186 ALA A N 1
ATOM 1409 C CA . ALA A 1 186 ? -18.801 -10.509 30.140 1.00 38.53 186 ALA A CA 1
ATOM 1410 C C . ALA A 1 186 ? -19.300 -9.055 30.197 1.00 38.53 186 ALA A C 1
ATOM 1412 O O . ALA A 1 186 ? -18.506 -8.112 30.225 1.00 38.53 186 ALA A O 1
ATOM 1413 N N . GLY A 1 187 ? -20.617 -8.866 30.098 1.00 36.00 187 GLY A N 1
ATOM 1414 C CA . GLY A 1 187 ? -21.238 -7.578 30.405 1.00 36.00 187 GLY A CA 1
ATOM 1415 C C . GLY A 1 187 ? -20.946 -7.176 31.858 1.00 36.00 187 GLY A C 1
ATOM 1416 O O . GLY A 1 187 ? -20.628 -8.044 32.671 1.00 36.00 187 GLY A O 1
ATOM 1417 N N . PRO A 1 188 ? -21.034 -5.881 32.209 1.00 40.56 188 PRO A N 1
ATOM 1418 C CA . PRO A 1 188 ? -20.893 -5.466 33.597 1.00 40.56 188 PRO A CA 1
ATOM 1419 C C . PRO A 1 188 ? -21.975 -6.174 34.418 1.00 40.56 188 PRO A C 1
ATOM 1421 O O . PRO A 1 188 ? -23.163 -6.050 34.113 1.00 40.56 188 PRO A O 1
ATOM 1424 N N . GLU A 1 189 ? -21.559 -6.952 35.417 1.00 33.62 189 GLU A N 1
ATOM 1425 C CA . GLU A 1 189 ? -22.457 -7.548 36.399 1.00 33.62 189 GLU A CA 1
ATOM 1426 C C . GLU A 1 189 ? -23.322 -6.431 36.989 1.00 33.62 189 GLU A C 1
ATOM 1428 O O . GLU A 1 189 ? -22.833 -5.509 37.643 1.00 33.62 189 GLU A O 1
ATOM 1433 N N . GLY A 1 190 ? -24.617 -6.476 36.679 1.00 32.75 190 GLY A N 1
ATOM 1434 C CA . GLY A 1 190 ? -25.593 -5.587 37.276 1.00 32.75 190 GLY A CA 1
ATOM 1435 C C . GLY A 1 190 ? -25.634 -5.844 38.773 1.00 32.75 190 GLY A C 1
ATOM 1436 O O . GLY A 1 190 ? -26.022 -6.930 39.205 1.00 32.75 190 GLY A O 1
ATOM 1437 N N . SER A 1 191 ? -25.256 -4.832 39.551 1.00 38.91 191 SER A N 1
ATOM 1438 C CA . SER A 1 191 ? -25.589 -4.754 40.966 1.00 38.91 191 SER A CA 1
ATOM 1439 C C . SER A 1 191 ? -27.109 -4.873 41.110 1.00 38.91 191 SER A C 1
ATOM 1441 O O . SER A 1 191 ? -27.849 -4.004 40.636 1.00 38.91 191 SER A O 1
ATOM 1443 N N . ARG A 1 192 ? -27.563 -5.962 41.725 1.00 33.91 192 ARG A N 1
ATOM 1444 C CA . ARG A 1 192 ? -28.836 -5.986 42.445 1.00 33.91 192 ARG A CA 1
ATOM 1445 C C . ARG A 1 192 ? -28.614 -5.489 43.862 1.00 33.91 192 ARG A C 1
ATOM 1447 O O . ARG A 1 192 ? -27.512 -5.751 44.392 1.00 33.91 192 ARG A O 1
#